Protein 3VRK (pdb70)

Organism: Thiobacillus thioparus (NCBI:txid931)

InterPro domains:
  IPR001765 Carbonic anhydrase [PF00484] (40-206)
  IPR001765 Carbonic anhydrase [PTHR43175] (7-210)
  IPR001765 Carbonic anhydrase [SM00947] (32-210)
  IPR036874 Carbonic anhydrase superfamily [G3DSA:3.40.1050.10] (1-219)
  IPR036874 Carbonic anhydrase superfamily [SSF53056] (6-211)

Sequence (212 aa):
NTDALLENNRLYAGGQATHRPGHPGMQPIQPSRRVAVVACMDARLDVEDLLGLQTGEAHIIRNAGGVINEDAIRCLIISHHLLNTHEIILVHHTRCGMLAFTDDDLLRRAGLEGDAAAEKLIGQATGRAFVSAGKASASSPAAFQAFRGPPEPLDAPRSDASTERIAADVRRGLSIILNHPWLPTAGPDAITVRGFIYDVDTGRLEEVSYPGPMG

Structure (mmCIF, N/CA/C/O backbone):
data_3VRK
#
_entry.id   3VRK
#
_cell.length_a   90.307
_cell.length_b   90.307
_cell.length_c   105.133
_cell.angle_alpha   90.00
_cell.angle_beta   90.00
_cell.angle_gamma   90.00
#
_symmetry.space_group_name_H-M   'I 4 2 2'
#
loop_
_entity.id
_entity.type
_entity.pdbx_description
1 polymer 'Carbonyl sulfide hydrolase'
2 non-polymer 'ZINC ION'
3 non-polymer 'SODIUM ION'
4 non-polymer 'THIOCYANATE ION'
5 water water
#
loop_
_atom_site.group_PDB
_atom_site.id
_atom_site.type_symbol
_atom_site.label_atom_id
_atom_site.label_alt_id
_atom_site.label_comp_id
_atom_site.label_asym_id
_atom_site.label_entity_id
_atom_site.label_seq_id
_atom_site.pdbx_PDB_ins_code
_atom_site.Cartn_x
_atom_site.Cartn_y
_atom_site.Cartn_z
_atom_site.occupancy
_atom_site.B_iso_or_equiv
_atom_site.auth_seq_id
_atom_site.auth_comp_id
_atom_site.auth_asym_id
_atom_site.auth_atom_id
_atom_site.pdbx_PDB_model_num
ATOM 1 N N . ASN A 1 5 ? -5.482 -12.231 -27.480 1.00 33.02 5 ASN A N 1
ATOM 2 C CA . ASN A 1 5 ? -6.848 -12.740 -27.578 1.00 27.15 5 ASN A CA 1
ATOM 3 C C . ASN A 1 5 ? -7.304 -13.038 -26.152 1.00 26.42 5 ASN A C 1
ATOM 4 O O . ASN A 1 5 ? -8.440 -12.954 -25.731 1.00 27.23 5 ASN A O 1
ATOM 9 N N . THR A 1 6 ? -6.304 -13.462 -25.380 1.00 24.49 6 THR A N 1
ATOM 10 C CA . THR A 1 6 ? -6.733 -14.203 -24.175 1.00 23.13 6 THR A CA 1
ATOM 11 C C . THR A 1 6 ? -7.165 -13.302 -23.068 1.00 17.58 6 THR A C 1
ATOM 12 O O . THR A 1 6 ? -8.070 -13.592 -22.306 1.00 14.80 6 THR A O 1
ATOM 16 N N . ASP A 1 7 ? -6.563 -12.126 -22.919 1.00 15.96 7 ASP A N 1
ATOM 17 C CA . ASP A 1 7 ? -7.110 -11.241 -21.900 1.00 18.10 7 ASP A CA 1
ATOM 18 C C . ASP A 1 7 ? -8.545 -10.816 -22.244 1.00 15.83 7 ASP A C 1
ATOM 19 O O . ASP A 1 7 ? -9.397 -10.583 -21.353 1.00 13.85 7 ASP A O 1
ATOM 24 N N . ALA A 1 8 ? -8.841 -10.737 -23.544 1.00 14.51 8 ALA A N 1
ATOM 25 C CA . ALA A 1 8 ? -10.233 -10.420 -23.893 1.00 14.30 8 ALA A CA 1
ATOM 26 C C . ALA A 1 8 ? -11.145 -11.562 -23.488 1.00 11.85 8 ALA A C 1
ATOM 27 O O . ALA A 1 8 ? -12.291 -11.328 -23.059 1.00 11.76 8 ALA A O 1
ATOM 29 N N . LEU A 1 9 ? -10.655 -12.806 -23.647 1.00 10.11 9 LEU A N 1
ATOM 30 C CA . LEU A 1 9 ? -11.468 -13.935 -23.206 1.00 8.87 9 LEU A CA 1
ATOM 31 C C . LEU A 1 9 ? -11.609 -13.934 -21.694 1.00 9.29 9 LEU A C 1
ATOM 32 O O . LEU A 1 9 ? -12.669 -14.335 -21.210 1.00 9.59 9 LEU A O 1
ATOM 37 N N . LEU A 1 10 ? -10.584 -13.490 -20.975 1.00 10.20 10 LEU A N 1
ATOM 38 C CA . LEU A 1 10 ? -10.739 -13.425 -19.506 1.00 9.65 10 LEU A CA 1
ATOM 39 C C . LEU A 1 10 ? -11.786 -12.394 -19.108 1.00 9.52 10 LEU A C 1
ATOM 40 O O . LEU A 1 10 ? -12.510 -12.589 -18.111 1.00 9.52 10 LEU A O 1
ATOM 45 N N . GLU A 1 11 ? -11.864 -11.286 -19.866 1.00 9.22 11 GLU A N 1
ATOM 46 C CA . GLU A 1 11 ? -12.936 -10.325 -19.575 1.00 9.52 11 GLU A CA 1
ATOM 47 C C . GLU A 1 11 ? -14.291 -10.922 -19.886 1.00 9.30 11 GLU A C 1
ATOM 48 O O . GLU A 1 11 ? -15.262 -10.738 -19.148 1.00 9.98 11 GLU A O 1
ATOM 54 N N . ASN A 1 12 ? -14.387 -11.665 -21.002 1.00 8.86 12 ASN A N 1
ATOM 55 C CA . ASN A 1 12 ? -15.670 -12.366 -21.258 1.00 8.13 12 ASN A CA 1
ATOM 56 C C . ASN A 1 12 ? -15.996 -13.321 -20.107 1.00 7.57 12 ASN A C 1
ATOM 57 O O . ASN A 1 12 ? -17.148 -13.431 -19.665 1.00 8.77 12 ASN A O 1
ATOM 62 N N . ASN A 1 13 ? -14.967 -14.012 -19.614 1.00 7.80 13 ASN A N 1
ATOM 63 C CA . ASN A 1 13 ? -15.214 -14.899 -18.475 1.00 7.68 13 ASN A CA 1
ATOM 64 C C . ASN A 1 13 ? -15.641 -14.139 -17.227 1.00 7.83 13 ASN A C 1
ATOM 65 O O . ASN A 1 13 ? -16.473 -14.632 -16.432 1.00 7.77 13 ASN A O 1
ATOM 70 N N . ARG A 1 14 ? -15.132 -12.944 -16.977 1.00 8.20 14 ARG A N 1
ATOM 71 C CA . ARG A 1 14 ? -15.564 -12.132 -15.822 1.00 8.45 14 ARG A CA 1
ATOM 72 C C . ARG A 1 14 ? -17.047 -11.828 -15.945 1.00 8.38 14 ARG A C 1
ATOM 73 O O . ARG A 1 14 ? -17.803 -11.954 -14.972 1.00 9.54 14 ARG A O 1
ATOM 81 N N . LEU A 1 15 ? -17.506 -11.466 -17.139 1.00 7.56 15 LEU A N 1
ATOM 82 C CA . LEU A 1 15 ? -18.932 -11.265 -17.398 1.00 7.75 15 LEU A CA 1
ATOM 83 C C . LEU A 1 15 ? -19.725 -12.527 -17.134 1.00 7.62 15 LEU A C 1
ATOM 84 O O . LEU A 1 15 ? -20.771 -12.485 -16.468 1.00 8.29 15 LEU A O 1
ATOM 89 N N . TYR A 1 16 ? -19.214 -13.651 -17.621 1.00 7.78 16 TYR A N 1
ATOM 90 C CA . TYR A 1 16 ? -19.905 -14.942 -17.492 1.00 7.11 16 TYR A CA 1
ATOM 91 C C . TYR A 1 16 ? -20.111 -15.269 -16.028 1.00 7.59 16 TYR A C 1
ATOM 92 O O . TYR A 1 16 ? -21.211 -15.644 -15.584 1.00 8.41 16 TYR A O 1
ATOM 101 N N . ALA A 1 17 ? -19.033 -15.122 -15.246 1.00 8.16 17 ALA A N 1
ATOM 102 C CA . ALA A 1 17 ? -19.105 -15.383 -13.813 1.00 9.11 17 ALA A CA 1
ATOM 103 C C . ALA A 1 17 ? -20.127 -14.511 -13.119 1.00 9.03 17 ALA A C 1
ATOM 104 O O . ALA A 1 17 ? -20.777 -14.935 -12.158 1.00 10.83 17 ALA A O 1
ATOM 106 N N . GLY A 1 18 ? -20.244 -13.264 -13.587 1.00 9.47 18 GLY A N 1
ATOM 107 C CA . GLY A 1 18 ? -21.183 -12.301 -13.044 1.00 9.99 18 GLY A CA 1
ATOM 108 C C . GLY A 1 18 ? -22.605 -12.451 -13.563 1.00 10.32 18 GLY A C 1
ATOM 109 O O . GLY A 1 18 ? -23.452 -11.664 -13.123 1.00 12.64 18 GLY A O 1
ATOM 110 N N . GLY A 1 19 ? -22.887 -13.383 -14.467 1.00 9.44 19 GLY A N 1
ATOM 111 C CA . GLY A 1 19 ? -24.243 -13.644 -14.931 1.00 8.93 19 GLY A CA 1
ATOM 112 C C . GLY A 1 19 ? -24.547 -13.104 -16.306 1.00 9.39 19 GLY A C 1
ATOM 113 O O . GLY A 1 19 ? -25.713 -13.147 -16.705 1.00 13.84 19 GLY A O 1
ATOM 114 N N . GLN A 1 20 ? -23.541 -12.617 -17.058 1.00 8.17 20 GLN A N 1
ATOM 115 C CA . GLN A 1 20 ? -23.761 -12.101 -18.405 1.00 8.17 20 GLN A CA 1
ATOM 116 C C . GLN A 1 20 ? -23.067 -12.993 -19.415 1.00 7.89 20 GLN A C 1
ATOM 117 O O . GLN A 1 20 ? -21.826 -13.083 -19.393 1.00 9.62 20 GLN A O 1
ATOM 123 N N . ALA A 1 21 ? -23.824 -13.632 -20.301 1.00 8.45 21 ALA A N 1
ATOM 124 C CA . ALA A 1 21 ? -23.273 -14.484 -21.362 1.00 8.84 21 ALA A CA 1
ATOM 125 C C . ALA A 1 21 ? -22.698 -13.697 -22.539 1.00 7.87 21 ALA A C 1
ATOM 126 O O . ALA A 1 21 ? -23.101 -12.549 -22.780 1.00 9.89 21 ALA A O 1
ATOM 128 N N . THR A 1 22 ? -21.746 -14.305 -23.248 1.00 8.36 22 THR A N 1
ATOM 129 C CA . THR A 1 22 ? -21.141 -13.707 -24.433 1.00 9.12 22 THR A CA 1
ATOM 130 C C . THR A 1 22 ? -21.201 -14.631 -25.634 1.00 8.57 22 THR A C 1
ATOM 131 O O . THR A 1 22 ? -21.304 -14.136 -26.771 1.00 9.72 22 THR A O 1
ATOM 135 N N . HIS A 1 23 ? -21.113 -15.952 -25.477 1.00 8.29 23 HIS A N 1
ATOM 136 C CA . HIS A 1 23 ? -21.226 -16.845 -26.648 1.00 8.05 23 HIS A CA 1
ATOM 137 C C . HIS A 1 23 ? -22.585 -16.804 -27.298 1.00 7.41 23 HIS A C 1
ATOM 138 O O . HIS A 1 23 ? -23.624 -16.893 -26.610 1.00 9.21 23 HIS A O 1
ATOM 145 N N . ARG A 1 24 ? -22.623 -16.721 -28.635 1.00 8.73 24 ARG A N 1
ATOM 146 C CA . ARG A 1 24 ? -23.852 -16.752 -29.435 1.00 8.67 24 ARG A CA 1
ATOM 147 C C . ARG A 1 24 ? -24.141 -18.211 -29.825 1.00 7.55 24 ARG A C 1
ATOM 148 O O . ARG A 1 24 ? -23.341 -18.851 -30.519 1.00 8.53 24 ARG A O 1
ATOM 153 N N . PRO A 1 25 ? -25.268 -18.776 -29.367 1.00 7.83 25 PRO A N 1
ATOM 154 C CA . PRO A 1 25 ? -25.518 -20.220 -29.543 1.00 7.47 25 PRO A CA 1
ATOM 155 C C . PRO A 1 25 ? -26.119 -20.696 -30.844 1.00 7.27 25 PRO A C 1
ATOM 156 O O . PRO A 1 25 ? -26.350 -21.910 -30.985 1.00 7.73 25 PRO A O 1
ATOM 160 N N . GLY A 1 26 ? -26.373 -19.826 -31.789 1.00 7.88 26 GLY A N 1
ATOM 161 C CA . GLY A 1 26 ? -26.875 -20.232 -33.097 1.00 8.05 26 GLY A CA 1
ATOM 162 C C . GLY A 1 26 ? -25.783 -20.655 -34.071 1.00 7.43 26 GLY A C 1
ATOM 163 O O . GLY A 1 26 ? -24.585 -20.414 -33.894 1.00 8.19 26 GLY A O 1
ATOM 164 N N . HIS A 1 27 ? -26.181 -21.284 -35.165 1.00 8.68 27 HIS A N 1
ATOM 165 C CA . HIS A 1 27 ? -25.251 -21.707 -36.221 1.00 8.27 27 HIS A CA 1
ATOM 166 C C . HIS A 1 27 ? -24.685 -20.489 -36.926 1.00 8.90 27 HIS A C 1
ATOM 167 O O . HIS A 1 27 ? -25.493 -19.609 -37.313 1.00 11.14 27 HIS A O 1
ATOM 174 N N . PRO A 1 28 ? -23.374 -20.361 -37.080 1.00 8.84 28 PRO A N 1
ATOM 175 C CA . PRO A 1 28 ? -22.783 -19.172 -37.703 1.00 10.30 28 PRO A CA 1
ATOM 176 C C . PRO A 1 28 ? -22.771 -19.183 -39.224 1.00 12.40 28 PRO A C 1
ATOM 177 O O . PRO A 1 28 ? -22.253 -18.233 -39.829 1.00 16.78 28 PRO A O 1
ATOM 181 N N . GLY A 1 29 ? -23.330 -20.207 -39.880 1.00 11.96 29 GLY A N 1
ATOM 182 C CA . GLY A 1 29 ? -23.205 -20.248 -41.330 1.00 12.44 29 GLY A CA 1
ATOM 183 C C . GLY A 1 29 ? -21.871 -20.858 -41.743 1.00 10.81 29 GLY A C 1
ATOM 184 O O . GLY A 1 29 ? -21.128 -21.407 -40.934 1.00 11.39 29 GLY A O 1
ATOM 185 N N . MET A 1 30 ? -21.533 -20.746 -43.032 1.00 9.79 30 MET A N 1
ATOM 186 C CA . MET A 1 30 ? -20.317 -21.353 -43.561 1.00 9.58 30 MET A CA 1
ATOM 187 C C . MET A 1 30 ? -19.061 -20.642 -43.065 1.00 9.13 30 MET A C 1
ATOM 188 O O . MET A 1 30 ? -18.998 -19.417 -43.028 1.00 10.61 30 MET A O 1
ATOM 193 N N . GLN A 1 31 ? -18.057 -21.435 -42.705 1.00 8.09 31 GLN A N 1
ATOM 194 C CA . GLN A 1 31 ? -16.816 -20.928 -42.162 1.00 7.38 31 GLN A CA 1
ATOM 195 C C . GLN A 1 31 ? -15.633 -21.782 -42.648 1.00 6.55 31 GLN A C 1
ATOM 196 O O . GLN A 1 31 ? -15.778 -22.965 -42.963 1.00 8.57 31 GLN A O 1
ATOM 202 N N . PRO A 1 32 ? -14.462 -21.172 -42.638 1.00 7.74 32 PRO A N 1
ATOM 203 C CA . PRO A 1 32 ? -13.239 -21.931 -42.947 1.00 8.50 32 PRO A CA 1
ATOM 204 C C . PRO A 1 32 ? -12.735 -22.745 -41.766 1.00 8.23 32 PRO A C 1
ATOM 205 O O . PRO A 1 32 ? -13.050 -22.498 -40.594 1.00 8.96 32 PRO A O 1
ATOM 209 N N . ILE A 1 33 ? -11.941 -23.785 -42.079 1.00 7.99 33 ILE A N 1
ATOM 210 C CA . ILE A 1 33 ? -11.486 -24.704 -41.042 1.00 7.62 33 ILE A CA 1
ATOM 211 C C . ILE A 1 33 ? -10.530 -24.049 -40.065 1.00 7.55 33 ILE A C 1
ATOM 212 O O . ILE A 1 33 ? -10.499 -24.395 -38.871 1.00 8.37 33 ILE A O 1
ATOM 217 N N . GLN A 1 34 ? -9.703 -23.103 -40.507 1.00 7.62 34 GLN A N 1
ATOM 218 C CA . GLN A 1 34 ? -8.700 -22.524 -39.604 1.00 7.54 34 GLN A CA 1
ATOM 219 C C . GLN A 1 34 ? -9.391 -21.744 -38.491 1.00 7.35 34 GLN A C 1
ATOM 220 O O . GLN A 1 34 ? -10.211 -20.851 -38.792 1.00 8.61 34 GLN A O 1
ATOM 226 N N . PRO A 1 35 ? -9.129 -22.033 -37.227 1.00 6.37 35 PRO A N 1
ATOM 227 C CA . PRO A 1 35 ? -9.741 -21.266 -36.137 1.00 7.02 35 PRO A CA 1
ATOM 228 C C . PRO A 1 35 ? -9.412 -19.770 -36.267 1.00 6.89 35 PRO A C 1
ATOM 229 O O . PRO A 1 35 ? -8.220 -19.446 -36.386 1.00 7.46 35 PRO A O 1
ATOM 233 N N . SER A 1 36 ? -10.454 -18.915 -36.261 1.00 7.47 36 SER A N 1
ATOM 234 C CA . SER A 1 36 ? -10.190 -17.507 -36.646 1.00 7.59 36 SER A CA 1
ATOM 235 C C . SER A 1 36 ? -9.386 -16.760 -35.576 1.00 8.48 36 SER A C 1
ATOM 236 O O . SER A 1 36 ? -8.715 -15.749 -35.852 1.00 11.62 36 SER A O 1
ATOM 239 N N . ARG A 1 37 ? -9.429 -17.216 -34.312 1.00 8.41 37 ARG A N 1
ATOM 240 C CA . ARG A 1 37 ? -8.639 -16.586 -33.243 1.00 8.43 37 ARG A CA 1
ATOM 241 C C . ARG A 1 37 ? -7.265 -17.233 -33.091 1.00 7.88 37 ARG A C 1
ATOM 242 O O . ARG A 1 37 ? -6.462 -16.838 -32.264 1.00 9.63 37 ARG A O 1
ATOM 250 N N . ARG A 1 38 ? -6.961 -18.271 -33.871 1.00 7.86 38 ARG A N 1
ATOM 251 C CA . ARG A 1 38 ? -5.661 -18.922 -33.869 1.00 6.65 38 ARG A CA 1
ATOM 252 C C . ARG A 1 38 ? -5.360 -19.455 -32.479 1.00 6.48 38 ARG A C 1
ATOM 253 O O . ARG A 1 38 ? -4.193 -19.451 -32.040 1.00 7.91 38 ARG A O 1
ATOM 261 N N . VAL A 1 39 ? -6.394 -19.980 -31.807 1.00 6.88 39 VAL A N 1
ATOM 262 C CA . VAL A 1 39 ? -6.259 -20.444 -30.431 1.00 9.32 39 VAL A CA 1
ATOM 263 C C . VAL A 1 39 ? -6.710 -21.910 -30.365 1.00 6.91 39 VAL A C 1
ATOM 264 O O . VAL A 1 39 ? -7.672 -22.251 -31.069 1.00 8.14 39 VAL A O 1
ATOM 268 N N . ALA A 1 40 ? -6.071 -22.711 -29.532 1.00 6.88 40 ALA A N 1
ATOM 269 C CA . ALA A 1 40 ? -6.539 -24.016 -29.138 1.00 6.20 40 ALA A CA 1
ATOM 270 C C . ALA A 1 40 ? -6.750 -24.039 -27.617 1.00 6.86 40 ALA A C 1
ATOM 271 O O . ALA A 1 40 ? -5.868 -23.566 -26.872 1.00 8.26 40 ALA A O 1
ATOM 273 N N . VAL A 1 41 ? -7.893 -24.598 -27.191 1.00 6.10 41 VAL A N 1
ATOM 274 C CA . VAL A 1 41 ? -8.148 -24.701 -25.762 1.00 5.84 41 VAL A CA 1
ATOM 275 C C . VAL A 1 41 ? -8.166 -26.184 -25.408 1.00 6.52 41 VAL A C 1
ATOM 276 O O . VAL A 1 41 ? -8.789 -26.973 -26.124 1.00 8.19 41 VAL A O 1
ATOM 280 N N . VAL A 1 42 ? -7.503 -26.577 -24.324 1.00 6.99 42 VAL A N 1
ATOM 281 C CA . VAL A 1 42 ? -7.575 -27.962 -23.832 1.00 6.03 42 VAL A CA 1
ATOM 282 C C . VAL A 1 42 ? -8.277 -27.899 -22.481 1.00 5.60 42 VAL A C 1
ATOM 283 O O . VAL A 1 42 ? -7.773 -27.217 -21.567 1.00 6.90 42 VAL A O 1
ATOM 287 N N . ALA A 1 43 ? -9.419 -28.587 -22.360 1.00 6.10 43 ALA A N 1
ATOM 288 C CA . ALA A 1 43 ? -10.225 -28.483 -21.129 1.00 5.67 43 ALA A CA 1
ATOM 289 C C . ALA A 1 43 ? -10.703 -29.851 -20.706 1.00 5.88 43 ALA A C 1
ATOM 290 O O . ALA A 1 43 ? -10.645 -30.833 -21.469 1.00 6.72 43 ALA A O 1
ATOM 292 N N . CYS A 1 44 ? -11.230 -29.964 -19.483 1.00 6.18 44 CYS A N 1
ATOM 293 C CA . CYS A 1 44 ? -11.862 -31.202 -19.036 1.00 6.14 44 CYS A CA 1
ATOM 294 C C . CYS A 1 44 ? -13.178 -31.438 -19.773 1.00 5.96 44 CYS A C 1
ATOM 295 O O . CYS A 1 44 ? -13.855 -30.481 -20.166 1.00 7.03 44 CYS A O 1
ATOM 298 N N . MET A 1 45 ? -13.545 -32.702 -19.967 1.00 6.38 45 MET A N 1
ATOM 299 C CA . MET A 1 45 ? -14.838 -33.126 -20.528 1.00 6.26 45 MET A CA 1
ATOM 300 C C . MET A 1 45 ? -16.004 -32.883 -19.583 1.00 5.75 45 MET A C 1
ATOM 301 O O . MET A 1 45 ? -17.155 -33.078 -20.030 1.00 6.72 45 MET A O 1
ATOM 306 N N . ASP A 1 46 ? -15.754 -32.482 -18.351 1.00 5.42 46 ASP A N 1
ATOM 307 C CA . ASP A 1 46 ? -16.774 -32.300 -17.350 1.00 6.51 46 ASP A CA 1
ATOM 308 C C . ASP A 1 46 ? -17.975 -31.524 -17.893 1.00 6.49 46 ASP A C 1
ATOM 309 O O . ASP A 1 46 ? -17.815 -30.477 -18.539 1.00 6.51 46 ASP A O 1
ATOM 314 N N . ALA A 1 47 ? -19.163 -32.066 -17.657 1.00 6.57 47 ALA A N 1
ATOM 315 C CA . ALA A 1 47 ? -20.381 -31.501 -18.265 1.00 6.59 47 ALA A CA 1
ATOM 316 C C . ALA A 1 47 ? -20.623 -30.063 -17.872 1.00 6.51 47 ALA A C 1
ATOM 317 O O . ALA A 1 47 ? -21.296 -29.320 -18.590 1.00 8.09 47 ALA A O 1
ATOM 319 N N . ARG A 1 48 ? -20.092 -29.647 -16.731 1.00 6.86 48 ARG A N 1
ATOM 320 C CA . ARG A 1 48 ? -20.346 -28.289 -16.224 1.00 6.93 48 ARG A CA 1
ATOM 321 C C . ARG A 1 48 ? -19.523 -27.249 -16.956 1.00 6.59 48 ARG A C 1
ATOM 322 O O . ARG A 1 48 ? -19.720 -26.043 -16.731 1.00 7.61 48 ARG A O 1
ATOM 330 N N . LEU A 1 49 ? -18.594 -27.681 -17.814 1.00 6.87 49 LEU A N 1
ATOM 331 C CA . LEU A 1 49 ? -17.823 -26.737 -18.615 1.00 6.40 49 LEU A CA 1
ATOM 332 C C . LEU A 1 49 ? -18.449 -26.692 -20.010 1.00 6.63 49 LEU A C 1
ATOM 333 O O . LEU A 1 49 ? -18.538 -27.721 -20.695 1.00 6.80 49 LEU A O 1
ATOM 338 N N . ASP A 1 50 ? -18.873 -25.496 -20.419 1.00 7.06 50 ASP A N 1
ATOM 339 C CA . ASP A 1 50 ? -19.099 -25.205 -21.845 1.00 6.66 50 ASP A CA 1
ATOM 340 C C . ASP A 1 50 ? -17.981 -24.219 -22.160 1.00 6.42 50 ASP A C 1
ATOM 341 O O . ASP A 1 50 ? -18.001 -23.073 -21.699 1.00 7.20 50 ASP A O 1
ATOM 346 N N . VAL A 1 51 ? -16.982 -24.708 -22.879 1.00 6.49 51 VAL A N 1
ATOM 347 C CA . VAL A 1 51 ? -15.728 -23.968 -23.039 1.00 6.29 51 VAL A CA 1
ATOM 348 C C . VAL A 1 51 ? -15.956 -22.669 -23.808 1.00 5.84 51 VAL A C 1
ATOM 349 O O . VAL A 1 51 ? -15.473 -21.580 -23.434 1.00 6.94 51 VAL A O 1
ATOM 353 N N . GLU A 1 52 ? -16.738 -22.761 -24.894 1.00 7.01 52 GLU A N 1
ATOM 354 C CA . GLU A 1 52 ? -17.038 -21.584 -25.704 1.00 6.46 52 GLU A CA 1
ATOM 355 C C . GLU A 1 52 ? -17.767 -20.581 -24.815 1.00 6.45 52 GLU A C 1
ATOM 356 O O . GLU A 1 52 ? -17.457 -19.378 -24.843 1.00 7.84 52 GLU A O 1
ATOM 362 N N . ASP A 1 53 ? -18.710 -21.069 -24.003 1.00 6.42 53 ASP A N 1
ATOM 363 C CA . ASP A 1 53 ? -19.480 -20.137 -23.178 1.00 6.67 53 ASP A CA 1
ATOM 364 C C . ASP A 1 53 ? -18.592 -19.429 -22.133 1.00 7.09 53 ASP A C 1
ATOM 365 O O . ASP A 1 53 ? -18.686 -18.216 -21.909 1.00 7.70 53 ASP A O 1
ATOM 370 N N . LEU A 1 54 ? -17.761 -20.191 -21.427 1.00 6.69 54 LEU A N 1
ATOM 371 C CA . LEU A 1 54 ? -17.073 -19.643 -20.249 1.00 6.64 54 LEU A CA 1
ATOM 372 C C . LEU A 1 54 ? -15.937 -18.701 -20.680 1.00 6.90 54 LEU A C 1
ATOM 373 O O . LEU A 1 54 ? -15.557 -17.853 -19.849 1.00 8.23 54 LEU A O 1
ATOM 378 N N . LEU A 1 55 ? -15.437 -18.868 -21.907 1.00 6.79 55 LEU A N 1
ATOM 379 C CA . LEU A 1 55 ? -14.449 -17.937 -22.450 1.00 6.87 55 LEU A CA 1
ATOM 380 C C . LEU A 1 55 ? -15.069 -16.863 -23.347 1.00 6.60 55 LEU A C 1
ATOM 381 O O . LEU A 1 55 ? -14.359 -15.968 -23.806 1.00 7.86 55 LEU A O 1
ATOM 386 N N . GLY A 1 56 ? -16.367 -16.937 -23.634 1.00 7.58 56 GLY A N 1
ATOM 387 C CA . GLY A 1 56 ? -16.958 -16.069 -24.645 1.00 7.88 56 GLY A CA 1
ATOM 388 C C . GLY A 1 56 ? -16.358 -16.264 -26.012 1.00 7.69 56 GLY A C 1
ATOM 389 O O . GLY A 1 56 ? -16.320 -15.275 -26.766 1.00 9.20 56 GLY A O 1
ATOM 390 N N . LEU A 1 57 ? -15.912 -17.464 -26.344 1.00 7.32 57 LEU A N 1
ATOM 391 C CA . LEU A 1 57 ? -15.513 -17.706 -27.726 1.00 7.49 57 LEU A CA 1
ATOM 392 C C . LEU A 1 57 ? -16.750 -17.774 -28.622 1.00 7.20 57 LEU A C 1
ATOM 393 O O . LEU A 1 57 ? -17.755 -18.305 -28.152 1.00 1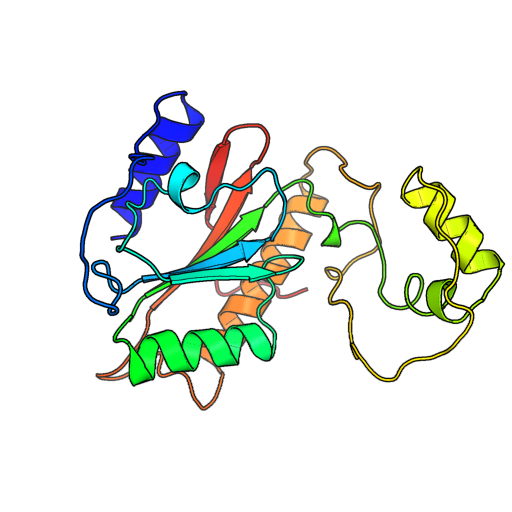0.51 57 LEU A O 1
ATOM 398 N N . GLN A 1 58 ? -16.673 -17.358 -29.878 1.00 7.92 58 GLN A N 1
ATOM 399 C CA . GLN A 1 58 ? -17.743 -17.654 -30.835 1.00 7.10 58 GLN A CA 1
ATOM 400 C C . GLN A 1 58 ? -17.419 -18.925 -31.614 1.00 7.01 58 GLN A C 1
ATOM 401 O O . GLN A 1 58 ? -16.242 -19.299 -31.820 1.00 8.07 58 GLN A O 1
ATOM 407 N N . THR A 1 59 ? -18.438 -19.636 -32.110 1.00 7.31 59 THR A N 1
ATOM 408 C CA . THR A 1 59 ? -18.201 -20.803 -32.981 1.00 6.87 59 THR A CA 1
ATOM 409 C C . THR A 1 59 ? -17.329 -20.395 -34.156 1.00 6.39 59 THR A C 1
ATOM 410 O O . THR A 1 59 ? -17.614 -19.380 -34.796 1.00 7.66 59 THR A O 1
ATOM 414 N N . GLY A 1 60 ? -16.275 -21.156 -34.442 1.00 6.97 60 GLY A N 1
ATOM 415 C CA . GLY A 1 60 ? -15.360 -20.884 -35.528 1.00 6.64 60 GLY A CA 1
ATOM 416 C C . GLY A 1 60 ? -14.039 -20.272 -35.100 1.00 6.32 60 GLY A C 1
ATOM 417 O O . GLY A 1 60 ? -13.098 -20.219 -35.929 1.00 7.10 60 GLY A O 1
ATOM 418 N N . GLU A 1 61 ? -13.941 -19.828 -33.830 1.00 6.67 61 GLU A N 1
ATOM 419 C CA . GLU A 1 61 ? -12.781 -19.106 -33.347 1.00 7.18 61 GLU A CA 1
ATOM 420 C C . GLU A 1 61 ? -11.663 -19.990 -32.793 1.00 7.26 61 GLU A C 1
ATOM 421 O O . GLU A 1 61 ? -10.491 -19.569 -32.945 1.00 7.45 61 GLU A O 1
ATOM 427 N N . ALA A 1 62 ? -11.948 -21.108 -32.160 1.00 6.83 62 ALA A N 1
ATOM 428 C CA . ALA A 1 62 ? -10.890 -21.843 -31.474 1.00 6.74 62 ALA A CA 1
ATOM 429 C C . ALA A 1 62 ? -11.062 -23.331 -31.627 1.00 6.34 62 ALA A C 1
ATOM 430 O O . ALA A 1 62 ? -12.198 -23.823 -31.631 1.00 7.53 62 ALA A O 1
ATOM 432 N N . HIS A 1 63 ? -9.929 -24.061 -31.717 1.00 5.85 63 HIS A N 1
ATOM 433 C CA . HIS A 1 63 ? -10.030 -25.511 -31.469 1.00 5.50 63 HIS A CA 1
ATOM 434 C C . HIS A 1 63 ? -10.400 -25.759 -30.005 1.00 5.54 63 HIS A C 1
ATOM 435 O O . HIS A 1 63 ? -9.899 -25.107 -29.084 1.00 6.36 63 HIS A O 1
ATOM 442 N N . ILE A 1 64 ? -11.278 -26.747 -29.800 1.00 6.36 64 ILE A N 1
ATOM 443 C CA . ILE A 1 64 ? -11.739 -27.141 -28.468 1.00 5.86 64 ILE A CA 1
ATOM 444 C C . ILE A 1 64 ? -11.419 -28.623 -28.257 1.00 5.88 64 ILE A C 1
ATOM 445 O O . ILE A 1 64 ? -12.049 -29.453 -28.909 1.00 6.61 64 ILE A O 1
ATOM 450 N N . ILE A 1 65 ? -10.405 -28.869 -27.438 1.00 6.03 65 ILE A N 1
ATOM 451 C CA . ILE A 1 65 ? -9.896 -30.222 -27.185 1.00 5.31 65 ILE A CA 1
ATOM 452 C C . ILE A 1 65 ? -10.292 -30.558 -25.771 1.00 5.93 65 ILE A C 1
ATOM 453 O O . ILE A 1 65 ? -10.013 -29.781 -24.850 1.00 6.29 65 ILE A O 1
ATOM 458 N N . ARG A 1 66 ? -11.002 -31.674 -25.575 1.00 6.06 66 ARG A N 1
ATOM 459 C CA . ARG A 1 66 ? -11.506 -31.979 -24.213 1.00 6.38 66 ARG A CA 1
ATOM 460 C C . ARG A 1 66 ? -11.355 -33.463 -23.884 1.00 5.79 66 ARG A C 1
ATOM 461 O O . ARG A 1 66 ? -11.707 -34.310 -24.706 1.00 7.04 66 ARG A O 1
ATOM 469 N N . ASN A 1 67 ? -10.870 -33.727 -22.666 1.00 5.36 67 ASN A N 1
ATOM 470 C CA . ASN A 1 67 ? -10.698 -35.130 -22.245 1.00 5.87 67 ASN A CA 1
ATOM 471 C C . ASN A 1 67 ? -10.889 -35.211 -20.738 1.00 6.15 67 ASN A C 1
ATOM 472 O O . ASN A 1 67 ? -11.076 -34.160 -20.080 1.00 7.26 67 ASN A O 1
ATOM 477 N N . ALA A 1 68 ? -10.793 -36.366 -20.113 1.00 6.56 68 ALA A N 1
ATOM 478 C CA . ALA A 1 68 ? -10.991 -36.452 -18.657 1.00 6.26 68 ALA A CA 1
ATOM 479 C C . ALA A 1 68 ? -9.810 -35.808 -17.940 1.00 6.37 68 ALA A C 1
ATOM 480 O O . ALA A 1 68 ? -8.678 -36.332 -18.021 1.00 7.40 68 ALA A O 1
ATOM 482 N N . GLY A 1 69 ? -10.084 -34.673 -17.314 1.00 6.63 69 GLY A N 1
ATOM 483 C CA . GLY A 1 69 ? -9.119 -33.851 -16.638 1.00 7.01 69 GLY A CA 1
ATOM 484 C C . GLY A 1 69 ? -8.586 -32.662 -17.403 1.00 6.61 69 GLY A C 1
ATOM 485 O O . GLY A 1 69 ? -7.990 -31.762 -16.814 1.00 7.77 69 GLY A O 1
ATOM 486 N N . GLY A 1 70 ? -8.757 -32.701 -18.754 1.00 6.48 70 GLY A N 1
ATOM 487 C CA . GLY A 1 70 ? -8.064 -31.691 -19.551 1.00 6.75 70 GLY A CA 1
ATOM 488 C C . GLY A 1 70 ? -6.570 -31.952 -19.523 1.00 5.99 70 GLY A C 1
ATOM 489 O O . GLY A 1 70 ? -5.765 -30.999 -19.597 1.00 7.64 70 GLY A O 1
ATOM 490 N N . VAL A 1 71 ? -6.163 -33.199 -19.391 1.00 6.11 71 VAL A N 1
ATOM 491 C CA . VAL A 1 71 ? -4.720 -33.505 -19.260 1.00 7.48 71 VAL A CA 1
ATOM 492 C C . VAL A 1 71 ? -3.998 -33.396 -20.575 1.00 6.66 71 VAL A C 1
ATOM 493 O O . VAL A 1 71 ? -4.519 -33.666 -21.659 1.00 7.99 71 VAL A O 1
ATOM 497 N N . ILE A 1 72 ? -2.724 -32.981 -20.471 1.00 6.57 72 ILE A N 1
ATOM 498 C CA . ILE A 1 72 ? -1.876 -33.027 -21.655 1.00 7.26 72 ILE A CA 1
ATOM 499 C C . ILE A 1 72 ? -1.210 -34.406 -21.737 1.00 7.19 72 ILE A C 1
ATOM 500 O O . ILE A 1 72 ? -0.184 -34.694 -21.101 1.00 10.63 72 ILE A O 1
ATOM 505 N N . ASN A 1 73 ? -1.852 -35.250 -22.545 1.00 7.32 73 ASN A N 1
ATOM 506 C CA . ASN A 1 73 ? -1.349 -36.586 -22.801 1.00 6.42 73 ASN A CA 1
ATOM 507 C C . ASN A 1 73 ? -1.024 -36.723 -24.284 1.00 6.76 73 ASN A C 1
ATOM 508 O O . ASN A 1 73 ? -1.020 -35.768 -25.039 1.00 7.71 73 ASN A O 1
ATOM 513 N N . GLU A 1 74 ? -0.730 -37.937 -24.722 1.00 7.43 74 GLU A N 1
ATOM 514 C CA . GLU A 1 74 ? -0.348 -38.176 -26.100 1.00 7.31 74 GLU A CA 1
ATOM 515 C C . GLU A 1 74 ? -1.394 -37.685 -27.089 1.00 6.96 74 GLU A C 1
ATOM 516 O O . GLU A 1 74 ? -1.070 -37.052 -28.111 1.00 7.64 74 GLU A O 1
ATOM 522 N N . ASP A 1 75 ? -2.673 -37.974 -26.848 1.00 7.50 75 ASP A N 1
ATOM 523 C CA . ASP A 1 75 ? -3.710 -37.471 -27.746 1.00 6.99 75 ASP A CA 1
ATOM 524 C C . ASP A 1 75 ? -3.765 -35.949 -27.717 1.00 7.16 75 ASP A C 1
ATOM 525 O O . ASP A 1 75 ? -3.955 -35.332 -28.763 1.00 8.07 75 ASP A O 1
ATOM 530 N N . ALA A 1 76 ? -3.655 -35.321 -26.538 1.00 7.03 76 ALA A N 1
ATOM 531 C CA . ALA A 1 76 ? -3.716 -33.845 -26.520 1.00 6.58 76 ALA A CA 1
ATOM 532 C C . ALA A 1 76 ? -2.606 -33.284 -27.399 1.00 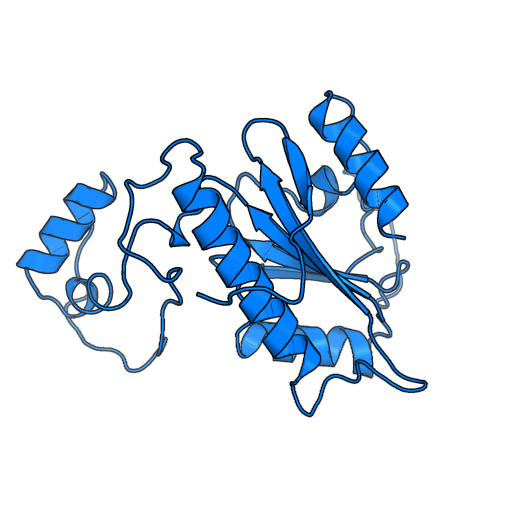7.01 76 ALA A C 1
ATOM 533 O O . ALA A 1 76 ? -2.800 -32.327 -28.152 1.00 7.23 76 ALA A O 1
ATOM 535 N N . ILE A 1 77 ? -1.396 -33.896 -27.294 1.00 6.67 77 ILE A N 1
ATOM 536 C CA . ILE A 1 77 ? -0.283 -33.442 -28.155 1.00 6.71 77 ILE A CA 1
ATOM 537 C C . ILE A 1 77 ? -0.570 -33.691 -29.625 1.00 6.32 77 ILE A C 1
ATOM 538 O O . ILE A 1 77 ? -0.287 -32.838 -30.466 1.00 7.33 77 ILE A O 1
ATOM 543 N N . ARG A 1 78 ? -1.138 -34.841 -29.978 1.00 6.05 78 ARG A N 1
ATOM 544 C CA . ARG A 1 78 ? -1.542 -35.084 -31.356 1.00 6.15 78 ARG A CA 1
ATOM 545 C C . ARG A 1 78 ? -2.433 -33.956 -31.846 1.00 6.52 78 ARG A C 1
ATOM 546 O O . ARG A 1 78 ? -2.267 -33.424 -32.943 1.00 6.44 78 ARG A O 1
ATOM 554 N N . CYS A 1 79 ? -3.444 -33.625 -31.024 1.00 6.28 79 CYS A N 1
ATOM 555 C CA . CYS A 1 79 ? -4.361 -32.543 -31.395 1.00 6.38 79 CYS A CA 1
ATOM 556 C C . CYS A 1 79 ? -3.672 -31.198 -31.592 1.00 6.13 79 CYS A C 1
ATOM 557 O O . CYS A 1 79 ? -3.961 -30.455 -32.543 1.00 7.05 79 CYS A O 1
ATOM 560 N N . LEU A 1 80 ? -2.769 -30.853 -30.664 1.00 6.97 80 LEU A N 1
ATOM 561 C CA . LEU A 1 80 ? -2.096 -29.544 -30.707 1.00 7.23 80 LEU A CA 1
ATOM 562 C C . LEU A 1 80 ? -1.157 -29.456 -31.897 1.00 6.07 80 LEU A C 1
ATOM 563 O O . LEU A 1 80 ? -1.010 -28.398 -32.484 1.00 6.94 80 LEU A O 1
ATOM 568 N N . ILE A 1 81 ? -0.499 -30.580 -32.221 1.00 6.64 81 ILE A N 1
ATOM 569 C CA . ILE A 1 81 ? 0.366 -30.598 -33.394 1.00 6.57 81 ILE A CA 1
ATOM 570 C C . ILE A 1 81 ? -0.431 -30.312 -34.627 1.00 6.81 81 ILE A C 1
ATOM 571 O O . ILE A 1 81 ? -0.054 -29.491 -35.467 1.00 6.89 81 ILE A O 1
ATOM 576 N N . ILE A 1 82 ? -1.574 -30.974 -34.831 1.00 7.04 82 ILE A N 1
ATOM 577 C CA . ILE A 1 82 ? -2.426 -30.720 -35.993 1.00 6.55 82 ILE A CA 1
ATOM 578 C C . ILE A 1 82 ? -2.908 -29.276 -35.980 1.00 6.51 82 ILE A C 1
ATOM 579 O O . ILE A 1 82 ? -2.874 -28.554 -36.972 1.00 7.66 82 ILE A O 1
ATOM 584 N N . SER A 1 83 ? -3.369 -28.839 -34.796 1.00 7.30 83 SER A N 1
ATOM 585 C CA . SER A 1 83 ? -3.923 -27.499 -34.653 1.00 5.80 83 SER A CA 1
ATOM 586 C C . SER A 1 83 ? -2.975 -26.420 -35.141 1.00 6.10 83 SER A C 1
ATOM 587 O O . SER A 1 83 ? -3.357 -25.494 -35.860 1.00 7.63 83 SER A O 1
ATOM 590 N N . HIS A 1 84 ? -1.708 -26.520 -34.677 1.00 7.43 84 HIS A N 1
ATOM 591 C CA . HIS A 1 84 ? -0.715 -25.507 -35.053 1.00 7.46 84 HIS A CA 1
ATOM 592 C C . HIS A 1 84 ? -0.129 -25.765 -36.427 1.00 8.06 84 HIS A C 1
ATOM 593 O O . HIS A 1 84 ? -0.157 -24.866 -37.298 1.00 8.13 84 HIS A O 1
ATOM 600 N N . HIS A 1 85 ? 0.450 -26.965 -36.631 1.00 7.72 85 HIS A N 1
ATOM 601 C CA . HIS A 1 85 ? 1.242 -27.178 -37.8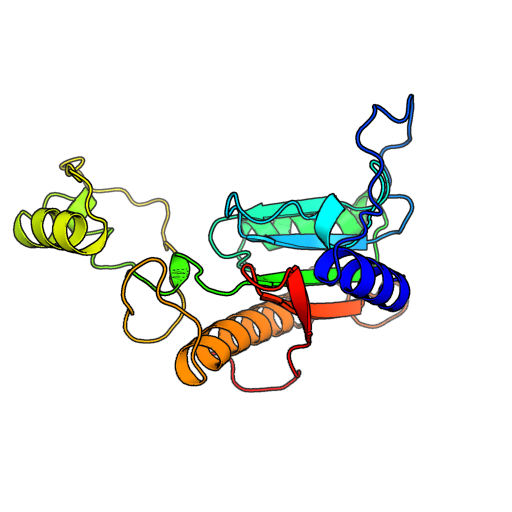60 1.00 7.82 85 HIS A CA 1
ATOM 602 C C . HIS A 1 85 ? 0.381 -27.235 -39.109 1.00 7.20 85 HIS A C 1
ATOM 603 O O . HIS A 1 85 ? 0.888 -26.849 -40.176 1.00 8.24 85 HIS A O 1
ATOM 610 N N . LEU A 1 86 ? -0.873 -27.751 -38.989 1.00 7.59 86 LEU A N 1
ATOM 611 C CA . LEU A 1 86 ? -1.702 -27.801 -40.172 1.00 7.64 86 LEU A CA 1
ATOM 612 C C . LEU A 1 86 ? -2.711 -26.652 -40.222 1.00 7.47 86 LEU A C 1
ATOM 613 O O . LEU A 1 86 ? -3.040 -26.208 -41.320 1.00 8.79 86 LEU A O 1
ATOM 618 N N . LEU A 1 87 ? -3.204 -26.217 -39.055 1.00 7.44 87 LEU A N 1
ATOM 619 C CA . LEU A 1 87 ? -4.374 -25.345 -39.037 1.00 7.24 87 LEU A CA 1
ATOM 620 C C . LEU A 1 87 ? -4.087 -23.967 -38.462 1.00 6.85 87 LEU A C 1
ATOM 621 O O . LEU A 1 87 ? -5.018 -23.183 -38.304 1.00 8.82 87 LEU A O 1
ATOM 626 N N . ASN A 1 88 ? -2.837 -23.628 -38.230 1.00 7.04 88 ASN A N 1
ATOM 627 C CA . ASN A 1 88 ? -2.315 -22.290 -38.064 1.00 7.39 88 ASN A CA 1
ATOM 628 C C . ASN A 1 88 ? -2.586 -21.647 -36.714 1.00 7.06 88 ASN A C 1
ATOM 629 O O . ASN A 1 88 ? -2.394 -20.454 -36.551 1.00 8.79 88 ASN A O 1
ATOM 634 N N . THR A 1 89 ? -3.001 -22.407 -35.705 1.00 7.80 89 THR A N 1
ATOM 635 C CA . THR A 1 89 ? -3.165 -21.767 -34.396 1.00 7.71 89 THR A CA 1
ATOM 636 C C . THR A 1 89 ? -1.777 -21.488 -33.834 1.00 8.04 89 THR A C 1
ATOM 637 O O . THR A 1 89 ? -0.797 -22.113 -34.205 1.00 9.43 89 THR A O 1
ATOM 641 N N . HIS A 1 90 ? -1.722 -20.516 -32.906 1.00 8.68 90 HIS A N 1
ATOM 642 C CA . HIS A 1 90 ? -0.416 -20.229 -32.304 1.00 9.77 90 HIS A CA 1
ATOM 643 C C . HIS A 1 90 ? -0.540 -19.868 -30.818 1.00 8.93 90 HIS A C 1
ATOM 644 O O . HIS A 1 90 ? 0.428 -19.350 -30.231 1.00 10.79 90 HIS A O 1
ATOM 651 N N . GLU A 1 91 ? -1.712 -20.129 -30.256 1.00 9.13 91 GLU A N 1
ATOM 652 C CA . GLU A 1 91 ? -1.860 -19.895 -28.823 1.00 9.77 91 GLU A CA 1
ATOM 653 C C . GLU A 1 91 ? -2.594 -21.051 -28.209 1.00 10.96 91 GLU A C 1
ATOM 654 O O . GLU A 1 91 ? -3.486 -21.617 -28.844 1.00 16.52 91 GLU A O 1
ATOM 660 N N . ILE A 1 92 ? -2.237 -21.381 -26.994 1.00 8.57 92 ILE A N 1
ATOM 661 C CA . ILE A 1 92 ? -2.899 -22.510 -26.312 1.00 8.10 92 ILE A CA 1
ATOM 662 C C . ILE A 1 92 ? -3.365 -22.006 -24.949 1.00 7.03 92 ILE A C 1
ATOM 663 O O . ILE A 1 92 ? -2.628 -21.296 -24.241 1.00 9.10 92 ILE A O 1
ATOM 668 N N . ILE A 1 93 ? -4.576 -22.388 -24.597 1.00 6.79 93 ILE A N 1
ATOM 669 C CA . ILE A 1 93 ? -5.101 -22.143 -23.244 1.00 6.91 93 ILE A CA 1
ATOM 670 C C . ILE A 1 93 ? -5.507 -23.469 -22.609 1.00 6.30 93 ILE A C 1
ATOM 671 O O . ILE A 1 93 ? -6.277 -24.231 -23.193 1.00 8.13 93 ILE A O 1
ATOM 676 N N . LEU A 1 94 ? -4.997 -23.711 -21.411 1.00 6.39 94 LEU A N 1
ATOM 677 C CA . LEU A 1 94 ? -5.401 -24.864 -20.618 1.00 7.20 94 LEU A CA 1
ATOM 678 C C . LEU A 1 94 ? -6.481 -24.450 -19.602 1.00 6.63 94 LEU A C 1
ATOM 679 O O . LEU A 1 94 ? -6.251 -23.486 -18.891 1.00 8.09 94 LEU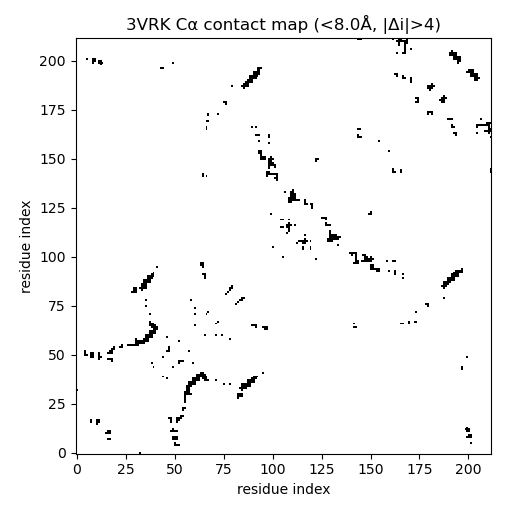 A O 1
ATOM 684 N N . VAL A 1 95 ? -7.596 -25.185 -19.582 1.00 7.00 95 VAL A N 1
ATOM 685 C CA . VAL A 1 95 ? -8.657 -24.939 -18.599 1.00 7.24 95 VAL A CA 1
ATOM 686 C C . VAL A 1 95 ? -8.914 -26.228 -17.821 1.00 6.69 95 VAL A C 1
ATOM 687 O O . VAL A 1 95 ? -9.723 -27.077 -18.222 1.00 7.29 95 VAL A O 1
ATOM 691 N N . HIS A 1 96 ? -8.175 -26.412 -16.711 1.00 6.76 96 HIS A N 1
ATOM 692 C CA . HIS A 1 96 ? -8.586 -27.389 -15.700 1.00 6.87 96 HIS A CA 1
ATOM 693 C C . HIS A 1 96 ? -9.716 -26.744 -14.897 1.00 6.87 96 HIS A C 1
ATOM 694 O O . HIS A 1 96 ? -10.096 -25.595 -15.191 1.00 6.78 96 HIS A O 1
ATOM 701 N N . HIS A 1 97 ? -10.265 -27.438 -13.898 1.00 7.02 97 HIS A N 1
ATOM 702 C CA . HIS A 1 97 ? -11.412 -26.828 -13.167 1.00 7.15 97 HIS A CA 1
ATOM 703 C C . HIS A 1 97 ? -11.562 -27.462 -11.793 1.00 7.08 97 HIS A C 1
ATOM 704 O O . HIS A 1 97 ? -11.062 -28.561 -11.517 1.00 7.79 97 HIS A O 1
ATOM 711 N N . THR A 1 98 ? -12.277 -26.781 -10.931 1.00 7.28 98 THR A N 1
ATOM 712 C CA . THR A 1 98 ? -12.540 -27.262 -9.589 1.00 7.41 98 THR A CA 1
ATOM 713 C C . THR A 1 98 ? -13.582 -28.376 -9.578 1.00 7.34 98 THR A C 1
ATOM 714 O O . THR A 1 98 ? -14.405 -28.474 -10.476 1.00 7.68 98 THR A O 1
ATOM 718 N N . ARG A 1 99 ? -13.540 -29.182 -8.511 1.00 7.25 99 ARG A N 1
ATOM 719 C CA . ARG A 1 99 ? -14.458 -30.302 -8.314 1.00 7.39 99 ARG A CA 1
ATOM 720 C C . ARG A 1 99 ? -14.274 -31.341 -9.438 1.00 6.72 99 ARG A C 1
ATOM 721 O O . ARG A 1 99 ? -15.209 -32.067 -9.764 1.00 7.62 99 ARG A O 1
ATOM 729 N N . CYS A 1 100 ? -13.059 -31.432 -9.984 1.00 6.81 100 CYS A N 1
ATOM 730 C CA . CYS A 1 100 ? -12.818 -32.371 -11.086 1.00 6.40 100 CYS A CA 1
ATOM 731 C C . CYS A 1 100 ? -12.768 -33.815 -10.650 1.00 6.96 100 CYS A C 1
ATOM 732 O O . CYS A 1 100 ? -12.172 -34.141 -9.603 1.00 9.77 100 CYS A O 1
ATOM 735 N N . GLY A 1 101 ? -13.357 -34.701 -11.472 1.00 7.43 101 GLY A N 1
ATOM 736 C CA . GLY A 1 101 ? -13.340 -36.109 -11.090 1.00 8.25 101 GLY A CA 1
ATOM 737 C C . GLY A 1 101 ? -11.944 -36.711 -10.975 1.00 8.02 101 GLY A C 1
ATOM 738 O O . GLY A 1 101 ? -11.761 -37.718 -10.268 1.00 9.06 101 GLY A O 1
ATOM 739 N N . MET A 1 102 ? -10.966 -36.103 -11.641 1.00 7.51 102 MET A N 1
ATOM 740 C CA . MET A 1 102 ? -9.628 -36.664 -11.627 1.00 6.96 102 MET A CA 1
ATOM 741 C C . MET A 1 102 ? -8.977 -36.470 -10.258 1.00 7.30 102 MET A C 1
ATOM 742 O O . MET A 1 102 ? -7.884 -36.987 -10.064 1.00 8.40 102 MET A O 1
ATOM 747 N N . LEU A 1 103 ? -9.597 -35.750 -9.348 1.00 8.53 103 LEU A N 1
ATOM 748 C CA . LEU A 1 103 ? -9.138 -35.619 -7.969 1.00 8.82 103 LEU A CA 1
ATOM 749 C C . LEU A 1 103 ? -9.633 -36.777 -7.107 1.00 9.02 103 LEU A C 1
ATOM 750 O O . LEU A 1 103 ? -9.207 -36.849 -5.948 1.00 10.17 103 LEU A O 1
ATOM 755 N N . ALA A 1 104 ? -10.522 -37.635 -7.600 1.00 9.12 104 ALA A N 1
ATOM 756 C CA . ALA A 1 104 ? -11.297 -38.539 -6.744 1.00 8.70 104 ALA A CA 1
ATOM 757 C C . ALA A 1 104 ? -11.027 -40.023 -6.948 1.00 11.67 104 ALA A C 1
ATOM 758 O O . ALA A 1 104 ? -11.710 -40.882 -6.376 1.00 15.27 104 ALA A O 1
ATOM 760 N N . PHE A 1 105 ? -10.063 -40.401 -7.796 1.00 12.87 105 PHE A N 1
ATOM 761 C CA . PHE A 1 105 ? -9.801 -41.865 -7.836 1.00 13.35 105 PHE A CA 1
ATOM 762 C C . PHE A 1 105 ? -8.319 -42.055 -8.134 1.00 11.93 105 PHE A C 1
ATOM 763 O O . PHE A 1 105 ? -7.603 -41.074 -8.331 1.00 10.75 105 PHE A O 1
ATOM 771 N N . THR A 1 106 ? -7.864 -43.297 -8.132 1.00 14.36 106 THR A N 1
ATOM 772 C CA . THR A 1 106 ? -6.514 -43.612 -8.548 1.00 13.69 106 THR A CA 1
ATOM 773 C C . THR A 1 106 ? -6.599 -44.658 -9.666 1.00 12.26 106 THR A C 1
ATOM 774 O O . THR A 1 106 ? -7.539 -45.480 -9.753 1.00 12.02 106 THR A O 1
ATOM 778 N N . ASP A 1 107 ? -5.586 -44.592 -10.497 1.00 11.28 107 ASP A N 1
ATOM 779 C CA A ASP A 1 107 ? -5.430 -45.492 -11.628 0.50 10.50 107 ASP A CA 1
ATOM 780 C CA B ASP A 1 107 ? -5.511 -45.488 -11.649 0.50 10.67 107 ASP A CA 1
ATOM 781 C C . ASP A 1 107 ? -5.530 -46.933 -11.167 1.00 11.04 107 ASP A C 1
ATOM 782 O O . ASP A 1 107 ? -6.244 -47.766 -11.725 1.00 12.83 107 ASP A O 1
ATOM 791 N N . ASP A 1 108 ? -4.757 -47.281 -10.119 1.00 11.82 108 ASP A N 1
ATOM 792 C CA . ASP A 1 108 ? -4.713 -48.681 -9.723 1.00 12.65 108 ASP A CA 1
ATOM 793 C C . ASP A 1 108 ? -6.033 -49.205 -9.183 1.00 10.63 108 ASP A C 1
ATOM 794 O O . ASP A 1 108 ? -6.381 -50.352 -9.426 1.00 10.74 108 ASP A O 1
ATOM 796 N N . LEU A 1 109 ? -6.795 -48.405 -8.443 1.00 10.68 109 LEU A N 1
ATOM 797 C CA . LEU A 1 109 ? -8.101 -48.823 -8.005 1.00 10.73 109 LEU A CA 1
ATOM 798 C C . LEU A 1 109 ? -9.041 -49.126 -9.172 1.00 10.22 109 LEU A C 1
ATOM 799 O O . LEU A 1 109 ? -9.662 -50.181 -9.171 1.00 11.08 109 LEU A O 1
ATOM 804 N N . LEU A 1 110 ? -9.139 -48.202 -10.127 1.00 9.88 110 LEU A N 1
ATOM 805 C CA . LEU A 1 110 ? -10.031 -48.415 -11.256 1.00 9.89 110 LEU A CA 1
ATOM 806 C C . LEU A 1 110 ? -9.592 -49.607 -12.075 1.00 9.52 110 LEU A C 1
ATOM 807 O O . LEU A 1 110 ? -10.436 -50.420 -12.458 1.00 9.01 110 LEU A O 1
ATOM 812 N N . ARG A 1 111 ? -8.293 -49.750 -12.347 1.00 9.44 111 ARG A N 1
ATOM 813 C CA A ARG A 1 111 ? -7.770 -50.906 -13.071 0.50 10.33 111 ARG A CA 1
ATOM 814 C CA B ARG A 1 111 ? -7.864 -50.912 -13.127 0.50 10.24 111 ARG A CA 1
ATOM 815 C C . ARG A 1 111 ? -8.179 -52.214 -12.393 1.00 9.56 111 ARG A C 1
ATOM 816 O O . ARG A 1 111 ? -8.680 -53.139 -13.019 1.00 9.98 111 ARG A O 1
ATOM 831 N N . ALA A 1 112 ? -7.924 -52.286 -11.090 1.00 9.16 112 ALA A N 1
ATOM 832 C CA . ALA A 1 112 ? -8.207 -53.516 -10.345 1.00 9.97 112 ALA A CA 1
ATOM 833 C C . ALA A 1 112 ? -9.696 -53.786 -10.338 1.00 9.65 112 ALA A C 1
ATOM 834 O O . ALA A 1 112 ? -10.123 -54.941 -10.464 1.00 11.13 112 ALA A O 1
ATOM 836 N N . GLY A 1 113 ? -10.517 -52.739 -10.199 1.00 8.42 113 GLY A N 1
ATOM 837 C CA . GLY A 1 113 ? -11.977 -52.941 -10.237 1.00 10.04 113 GLY A CA 1
ATOM 838 C C . GLY A 1 113 ? -12.405 -53.485 -11.590 1.00 8.62 113 GLY A C 1
ATOM 839 O O . GLY A 1 113 ? -13.221 -54.430 -11.714 1.00 9.86 113 GLY A O 1
ATOM 840 N N . LEU A 1 114 ? -11.854 -52.899 -12.668 1.00 8.66 114 LEU A N 1
ATOM 841 C CA . LEU A 1 114 ? -12.207 -53.405 -13.999 1.00 8.81 114 LEU A CA 1
ATOM 842 C C . LEU A 1 114 ? -11.749 -54.840 -14.231 1.00 9.28 114 LEU A C 1
ATOM 843 O O . LEU A 1 114 ? -12.468 -55.648 -14.844 1.00 10.04 114 LEU A O 1
ATOM 848 N N . GLU A 1 115 ? -10.555 -55.168 -13.747 1.00 9.87 115 GLU A N 1
ATOM 849 C CA . GLU A 1 115 ? -9.983 -56.518 -13.844 1.00 10.25 115 GLU A CA 1
ATOM 850 C C . GLU A 1 115 ? -10.802 -57.580 -13.136 1.00 11.43 115 GLU A C 1
ATOM 851 O O . GLU A 1 115 ? -10.783 -58.777 -13.491 1.00 13.34 115 GLU A O 1
ATOM 857 N N . GLY A 1 116 ? -11.533 -57.150 -12.088 1.00 12.65 116 GLY A N 1
ATOM 858 C CA . GLY A 1 116 ? -12.313 -58.074 -11.324 1.00 11.88 116 GLY A CA 1
ATOM 859 C C . GLY A 1 116 ? -11.955 -58.268 -9.882 1.00 12.30 116 GLY A C 1
ATOM 860 O O . GLY A 1 116 ? -12.543 -59.151 -9.236 1.00 14.81 116 GLY A O 1
ATOM 861 N N . ASP A 1 117 ? -11.020 -57.511 -9.330 1.00 11.50 117 ASP A N 1
ATOM 862 C CA . ASP A 1 117 ? -10.811 -57.577 -7.866 1.00 11.84 117 ASP A CA 1
ATOM 863 C C . ASP A 1 117 ? -12.098 -57.223 -7.123 1.00 13.63 117 ASP A C 1
ATOM 864 O O . ASP A 1 117 ? -12.608 -56.096 -7.250 1.00 11.79 117 ASP A O 1
ATOM 869 N N . ALA A 1 118 ? -12.698 -58.124 -6.347 1.00 14.00 118 ALA A N 1
ATOM 870 C CA . ALA A 1 118 ? -13.996 -57.833 -5.735 1.00 13.67 118 ALA A CA 1
ATOM 871 C C . ALA A 1 118 ? -13.863 -56.679 -4.755 1.00 11.79 118 ALA A C 1
ATOM 872 O O . ALA A 1 118 ? -14.738 -55.837 -4.646 1.00 12.40 118 AL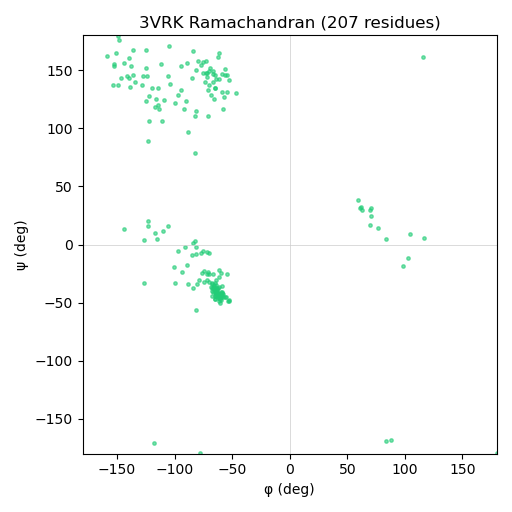A A O 1
ATOM 874 N N . ALA A 1 119 ? -12.761 -56.581 -4.008 1.00 12.66 119 ALA A N 1
ATOM 875 C CA . ALA A 1 119 ? -12.599 -55.458 -3.058 1.00 12.38 119 ALA A CA 1
ATOM 876 C C . ALA A 1 119 ? -12.595 -54.125 -3.791 1.00 11.88 119 ALA A C 1
ATOM 877 O O . ALA A 1 119 ? -13.284 -53.156 -3.425 1.00 11.00 119 ALA A O 1
ATOM 879 N N . ALA A 1 120 ? -11.843 -54.015 -4.897 1.00 11.83 120 ALA A N 1
ATOM 880 C CA . ALA A 1 120 ? -11.736 -52.767 -5.614 1.00 11.37 120 ALA A CA 1
ATOM 881 C C . ALA A 1 120 ? -13.111 -52.411 -6.197 1.00 9.64 120 ALA A C 1
ATOM 882 O O . ALA A 1 120 ? -13.536 -51.252 -6.157 1.00 10.43 120 ALA A O 1
ATOM 884 N N . GLU A 1 121 ? -13.809 -53.426 -6.723 1.00 10.29 121 GLU A N 1
ATOM 885 C CA . GLU A 1 121 ? -15.149 -53.217 -7.286 1.00 10.53 121 GLU A CA 1
ATOM 886 C C . GLU A 1 121 ? -16.090 -52.567 -6.268 1.00 9.82 121 GLU A C 1
ATOM 887 O O . GLU A 1 121 ? -16.835 -51.606 -6.536 1.00 10.17 121 GLU A O 1
ATOM 893 N N . LYS A 1 122 ? -16.063 -53.082 -5.027 1.00 8.89 122 LYS A N 1
ATOM 894 C CA . LYS A 1 122 ? -16.899 -52.576 -3.942 1.00 9.04 122 LYS A CA 1
ATOM 895 C C . LYS A 1 122 ? -16.479 -51.171 -3.554 1.00 9.30 122 LYS A C 1
ATOM 896 O O . LYS A 1 122 ? -17.307 -50.245 -3.384 1.00 9.41 122 LYS A O 1
ATOM 902 N N . LEU A 1 123 ? -15.164 -50.998 -3.443 1.00 8.84 123 LEU A N 1
ATOM 903 C CA . LEU A 1 123 ? -14.637 -49.680 -3.073 1.00 9.47 123 LEU A CA 1
ATOM 904 C C . LEU A 1 123 ? -14.995 -48.641 -4.121 1.00 8.48 123 LEU A C 1
ATOM 905 O O . LEU A 1 123 ? -15.282 -47.481 -3.742 1.00 10.07 123 LEU A O 1
ATOM 910 N N . ILE A 1 124 ? -14.981 -48.980 -5.417 1.00 7.99 124 ILE A N 1
ATOM 911 C CA . ILE A 1 124 ? -15.349 -47.951 -6.393 1.00 8.00 124 ILE A CA 1
ATOM 912 C C . ILE A 1 124 ? -16.810 -47.571 -6.274 1.00 7.20 124 ILE A C 1
ATOM 913 O O . ILE A 1 124 ? -17.162 -46.391 -6.422 1.00 7.98 124 ILE A O 1
ATOM 918 N N . GLY A 1 125 ? -17.678 -48.566 -5.994 1.00 8.52 125 GLY A N 1
ATOM 919 C CA . GLY A 1 125 ? -19.088 -48.217 -5.740 1.00 9.09 125 GLY A CA 1
ATOM 920 C C . GLY A 1 125 ? -19.237 -47.245 -4.588 1.00 8.81 125 GLY A C 1
ATOM 921 O O . GLY A 1 125 ? -20.031 -46.306 -4.616 1.00 9.08 125 GLY A O 1
ATOM 922 N N . GLN A 1 126 ? -18.478 -47.485 -3.506 1.00 9.34 126 GLN A N 1
ATOM 923 C CA . GLN A 1 126 ? -18.557 -46.622 -2.325 1.00 9.55 126 GLN A CA 1
ATOM 924 C C . GLN A 1 126 ? -18.076 -45.216 -2.622 1.00 8.88 126 GLN A C 1
ATOM 925 O O . GLN A 1 126 ? -18.553 -44.227 -2.051 1.00 11.08 126 GLN A O 1
ATOM 931 N N . ALA A 1 127 ? -17.092 -45.087 -3.516 1.00 9.30 127 ALA A N 1
ATOM 932 C CA . ALA A 1 127 ? -16.517 -43.789 -3.839 1.00 9.11 127 ALA A CA 1
ATOM 933 C C . ALA A 1 127 ? -17.388 -42.996 -4.794 1.00 10.04 127 ALA A C 1
ATOM 934 O O . ALA A 1 127 ? -17.384 -41.760 -4.807 1.00 11.21 127 ALA A O 1
ATOM 936 N N . THR A 1 128 ? -18.110 -43.723 -5.651 1.00 9.95 128 THR A N 1
ATOM 937 C CA . THR A 1 128 ? -18.873 -43.076 -6.709 1.00 9.40 128 THR A CA 1
ATOM 938 C C . THR A 1 128 ? -20.353 -42.942 -6.385 1.00 9.43 128 THR A C 1
ATOM 939 O O . THR A 1 128 ? -21.009 -42.136 -7.053 1.00 10.41 128 THR A O 1
ATOM 943 N N . GLY A 1 129 ? -20.881 -43.721 -5.444 1.00 9.83 129 GLY A N 1
ATOM 944 C CA . GLY A 1 129 ? -22.312 -43.759 -5.177 1.00 11.73 129 GLY A CA 1
ATOM 945 C C . GLY A 1 129 ? -23.105 -44.413 -6.303 1.00 11.64 129 GLY A C 1
ATOM 946 O O . GLY A 1 129 ? -24.316 -44.232 -6.410 1.00 14.21 129 GLY A O 1
ATOM 947 N N . ARG A 1 130 ? -22.454 -45.174 -7.204 1.00 11.18 130 ARG A N 1
ATOM 948 C CA . ARG A 1 130 ? -23.190 -45.923 -8.213 1.00 10.58 130 ARG A CA 1
ATOM 949 C C . ARG A 1 130 ? -22.804 -47.388 -8.141 1.00 11.34 130 ARG A C 1
ATOM 950 O O . ARG A 1 130 ? -21.815 -47.823 -7.506 1.00 11.23 130 ARG A O 1
ATOM 958 N N . ALA A 1 131 ? -23.605 -48.182 -8.828 1.00 11.13 131 ALA A N 1
ATOM 959 C CA . ALA A 1 131 ? -23.358 -49.630 -8.847 1.00 10.87 131 ALA A CA 1
ATOM 960 C C . ALA A 1 131 ? -22.295 -49.974 -9.884 1.00 9.24 131 ALA A C 1
ATOM 961 O O . ALA A 1 131 ? -22.591 -50.439 -10.976 1.00 11.92 131 ALA A O 1
ATOM 963 N N . PHE A 1 132 ? -21.035 -49.762 -9.543 1.00 9.86 132 PHE A N 1
ATOM 964 C CA . PHE A 1 132 ? -19.932 -50.139 -10.404 1.00 9.28 132 PHE A CA 1
ATOM 965 C C . PHE A 1 132 ? -19.914 -51.664 -10.527 1.00 9.49 132 PHE A C 1
ATOM 966 O O . PHE A 1 132 ? -19.991 -52.372 -9.517 1.00 11.13 132 PHE A O 1
ATOM 974 N N . VAL A 1 133 ? -19.739 -52.139 -11.755 1.00 9.75 133 VAL A N 1
ATOM 975 C CA . VAL A 1 133 ? -19.643 -53.568 -12.016 1.00 11.16 133 VAL A CA 1
ATOM 976 C C . VAL A 1 133 ? -18.348 -53.849 -12.760 1.00 10.50 133 VAL A C 1
ATOM 977 O O . VAL A 1 133 ? -18.116 -53.251 -13.834 1.00 10.12 133 VAL A O 1
ATOM 981 N N . SER A 1 134 ? -17.496 -54.719 -12.243 1.00 10.36 134 SER A N 1
ATOM 982 C CA . SER A 1 134 ? -16.249 -55.116 -12.912 1.00 9.75 134 SER A CA 1
ATOM 983 C C . SER A 1 134 ? -16.477 -55.670 -14.319 1.00 10.58 134 SER A C 1
ATOM 984 O O . SER A 1 134 ? -17.496 -56.355 -14.575 1.00 11.93 134 SER A O 1
ATOM 987 N N . ALA A 1 135 ? -15.535 -55.406 -15.239 1.00 9.96 135 ALA A N 1
ATOM 988 C CA . ALA A 1 135 ? -15.542 -56.089 -16.526 1.00 10.68 135 ALA A CA 1
ATOM 989 C C . ALA A 1 135 ? -15.128 -57.549 -16.406 1.00 10.43 135 ALA A C 1
ATOM 990 O O . ALA A 1 135 ? -15.502 -58.393 -17.234 1.00 14.27 135 ALA A O 1
ATOM 992 N N . GLY A 1 136 ? -14.355 -57.880 -15.374 1.00 10.59 136 GLY A N 1
ATOM 993 C CA . GLY A 1 136 ? -13.823 -59.208 -15.155 1.00 10.87 136 GLY A CA 1
ATOM 994 C C . GLY A 1 136 ? -12.742 -59.670 -16.111 1.00 11.44 136 GLY A C 1
ATOM 995 O O . GLY A 1 136 ? -12.550 -60.872 -16.293 1.00 17.09 136 GLY A O 1
ATOM 996 N N . LYS A 1 137 ? -12.009 -58.745 -16.732 1.00 11.36 137 LYS A N 1
ATOM 997 C CA . LYS A 1 137 ? -10.901 -59.052 -17.609 1.00 12.43 137 LYS A CA 1
ATOM 998 C C . LYS A 1 137 ? -9.925 -57.893 -17.578 1.00 10.66 137 LYS A C 1
ATOM 999 O O . LYS A 1 137 ? -10.290 -56.764 -17.277 1.00 9.19 137 LYS A O 1
ATOM 1005 N N . ALA A 1 138 ? -8.669 -58.193 -17.897 1.00 9.34 138 ALA A N 1
ATOM 1006 C CA . ALA A 1 138 ? -7.625 -57.195 -17.992 1.00 9.46 138 ALA A CA 1
ATOM 1007 C C . ALA A 1 138 ? -7.555 -56.618 -19.399 1.00 8.43 138 ALA A C 1
ATOM 1008 O O . ALA A 1 138 ? -7.979 -57.236 -20.368 1.00 10.40 138 ALA A O 1
ATOM 1010 N N . SER A 1 139 ? -7.002 -55.399 -19.451 1.00 8.50 139 SER A N 1
ATOM 1011 C CA . SER A 1 139 ? -6.765 -54.712 -20.714 1.00 8.05 139 SER A CA 1
ATOM 1012 C C . SER A 1 139 ? -5.406 -53.995 -20.684 1.00 8.21 139 SER A C 1
ATOM 1013 O O . SER A 1 139 ? -5.063 -53.487 -19.606 1.00 10.81 139 SER A O 1
ATOM 1016 N N . ALA A 1 140 ? -4.690 -53.962 -21.781 1.00 8.64 140 ALA A N 1
ATOM 1017 C CA . ALA A 1 140 ? -3.464 -53.163 -21.879 1.00 10.33 140 ALA A CA 1
ATOM 1018 C C . ALA A 1 140 ? -3.786 -51.688 -22.038 1.00 10.15 140 ALA A C 1
ATOM 1019 O O . ALA A 1 140 ? -2.990 -50.804 -21.722 1.00 14.27 140 ALA A O 1
ATOM 1021 N N . SER A 1 141 ? -4.980 -51.382 -22.565 1.00 10.40 141 SER A N 1
ATOM 1022 C CA A SER A 1 141 ? -5.278 -49.990 -22.901 0.50 11.05 141 SER A CA 1
ATOM 1023 C CA B SER A 1 141 ? -5.325 -50.023 -22.943 0.50 11.01 141 SER A CA 1
ATOM 1024 C C . SER A 1 141 ? -6.628 -49.611 -22.303 1.00 9.49 141 SER A C 1
ATOM 1025 O O . SER A 1 141 ? -7.532 -50.466 -22.290 1.00 15.19 141 SER A O 1
ATOM 1030 N N . PRO A 1 142 ? -6.792 -48.410 -21.806 1.00 10.07 142 PRO A N 1
ATOM 1031 C CA . PRO A 1 142 ? -5.770 -47.353 -21.735 1.00 8.54 142 PRO A CA 1
ATOM 1032 C C . PRO A 1 142 ? -4.702 -47.684 -20.674 1.00 9.01 142 PRO A C 1
ATOM 1033 O O . PRO A 1 142 ? -5.015 -48.303 -19.643 1.00 10.05 142 PRO A O 1
ATOM 1037 N N . ALA A 1 143 ? -3.479 -47.282 -21.025 1.00 8.34 143 ALA A N 1
ATOM 1038 C CA . ALA A 1 143 ? -2.327 -47.604 -20.181 1.00 8.90 143 ALA A CA 1
ATOM 1039 C C . ALA A 1 143 ? -2.346 -46.838 -18.875 1.00 8.27 143 ALA A C 1
ATOM 1040 O O . ALA A 1 143 ? -1.718 -47.311 -17.922 1.00 9.80 143 ALA A O 1
ATOM 1042 N N . ALA A 1 144 ? -3.008 -45.685 -18.863 1.00 9.02 144 ALA A N 1
ATOM 1043 C CA . ALA A 1 144 ? -3.024 -44.813 -17.695 1.00 8.83 144 ALA A CA 1
ATOM 1044 C C . ALA A 1 144 ? -4.340 -44.065 -17.656 1.00 8.47 144 ALA A C 1
ATOM 1045 O O . ALA A 1 144 ? -4.767 -43.628 -18.711 1.00 11.94 144 ALA A O 1
ATOM 1047 N N . PHE A 1 145 ? -4.949 -43.939 -16.496 1.00 8.33 145 PHE A N 1
ATOM 1048 C CA . PHE A 1 145 ? -6.176 -43.115 -16.421 1.00 8.31 145 PHE A CA 1
ATOM 1049 C C . PHE A 1 145 ? -5.847 -41.673 -16.129 1.00 8.14 145 PHE A C 1
ATOM 1050 O O . PHE A 1 145 ? -6.706 -40.797 -16.381 1.00 9.51 145 PHE A O 1
ATOM 1058 N N . GLN A 1 146 ? -4.660 -41.365 -15.644 1.00 7.89 14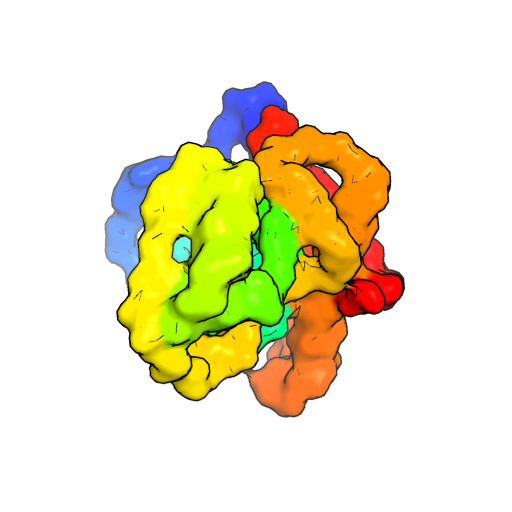6 GLN A N 1
ATOM 1059 C CA . GLN A 1 146 ? -4.176 -39.980 -15.521 1.00 8.05 146 GLN A CA 1
ATOM 1060 C C . GLN A 1 146 ? -4.893 -39.174 -14.446 1.00 8.10 146 GLN A C 1
ATOM 1061 O O . GLN A 1 146 ? -5.017 -37.948 -14.510 1.00 9.98 146 GLN A O 1
ATOM 1067 N N . ALA A 1 147 ? -5.322 -39.869 -13.392 1.00 9.16 147 ALA A N 1
ATOM 1068 C CA . ALA A 1 147 ? -5.826 -39.216 -12.182 1.00 9.07 147 ALA A CA 1
ATOM 1069 C C . ALA A 1 147 ? -4.742 -38.248 -11.695 1.00 9.19 147 ALA A C 1
ATOM 1070 O O . ALA A 1 147 ? -3.538 -38.562 -11.817 1.00 10.81 147 ALA A O 1
ATOM 1072 N N . PHE A 1 148 ? -5.129 -37.104 -11.125 1.00 8.86 148 PHE A N 1
ATOM 1073 C CA . PHE A 1 148 ? -4.156 -36.135 -10.607 1.00 9.10 148 PHE A CA 1
ATOM 1074 C C . PHE A 1 148 ? -3.353 -36.702 -9.450 1.00 11.72 148 PHE A C 1
ATOM 1075 O O . PHE A 1 148 ? -3.875 -37.429 -8.596 1.00 15.94 148 PHE A O 1
ATOM 1083 N N . ARG A 1 149 ? -2.063 -36.349 -9.411 1.00 13.97 149 ARG A N 1
ATOM 1084 C CA . ARG A 1 149 ? -1.200 -36.694 -8.301 1.00 19.63 149 ARG A CA 1
ATOM 1085 C C . ARG A 1 149 ? -1.795 -36.272 -6.967 1.00 22.78 149 ARG A C 1
ATOM 1086 O O . ARG A 1 149 ? -2.353 -35.192 -6.931 1.00 25.11 149 ARG A O 1
ATOM 1094 N N . GLY A 1 150 ? -1.585 -37.148 -6.003 1.00 29.27 150 GLY A N 1
ATOM 1095 C CA . GLY A 1 150 ? -2.054 -36.902 -4.638 1.00 32.66 150 GLY A CA 1
ATOM 1096 C C . GLY A 1 150 ? -3.094 -37.926 -4.244 1.00 35.10 150 GLY A C 1
ATOM 1097 O O . GLY A 1 150 ? -3.715 -38.681 -4.988 1.00 35.29 150 GLY A O 1
ATOM 1098 N N . PRO A 1 151 ? -3.314 -38.066 -2.959 1.00 37.38 151 PRO A N 1
ATOM 1099 C CA . PRO A 1 151 ? -4.353 -39.026 -2.552 1.00 34.80 151 PRO A CA 1
ATOM 1100 C C . PRO A 1 151 ? -5.730 -38.450 -2.899 1.00 27.57 151 PRO A C 1
ATOM 1101 O O . PRO A 1 151 ? -5.958 -37.240 -2.884 1.00 27.90 151 PRO A O 1
ATOM 1105 N N . PRO A 1 152 ? -6.611 -39.373 -3.229 1.00 25.34 152 PRO A N 1
ATOM 1106 C CA . PRO A 1 152 ? -7.977 -39.035 -3.627 1.00 22.62 152 PRO A CA 1
ATOM 1107 C C . PRO A 1 152 ? -8.778 -38.322 -2.556 1.00 15.74 152 PRO A C 1
ATOM 1108 O O . PRO A 1 152 ? -8.688 -38.629 -1.385 1.00 17.24 152 PRO A O 1
ATOM 1112 N N . GLU A 1 153 ? -9.578 -37.378 -3.015 1.00 11.19 153 GLU A N 1
ATOM 1113 C CA . GLU A 1 153 ? -10.575 -36.731 -2.166 1.00 11.66 153 GLU A CA 1
ATOM 1114 C C . GLU A 1 153 ? -11.953 -37.274 -2.528 1.00 9.02 153 GLU A C 1
ATOM 1115 O O . GLU A 1 153 ? -12.087 -37.974 -3.530 1.00 9.69 153 GLU A O 1
ATOM 1121 N N . PRO A 1 154 ? -12.989 -36.972 -1.773 1.00 9.27 154 PRO A N 1
ATOM 1122 C CA . PRO A 1 154 ? -14.335 -37.408 -2.201 1.00 8.51 154 PRO A CA 1
ATOM 1123 C C . PRO A 1 154 ? -14.701 -36.856 -3.571 1.00 8.18 154 PRO A C 1
ATOM 1124 O O . PRO A 1 154 ? -14.320 -35.717 -3.935 1.00 11.71 154 PRO A O 1
ATOM 1128 N N . LEU A 1 155 ? -15.473 -37.646 -4.322 1.00 7.47 155 LEU A N 1
ATOM 1129 C CA . LEU A 1 155 ? -15.942 -37.245 -5.626 1.00 8.01 155 LEU A CA 1
ATOM 1130 C C . LEU A 1 155 ? -16.755 -35.969 -5.502 1.00 9.04 155 LEU A C 1
ATOM 1131 O O . LEU A 1 155 ? -17.666 -35.917 -4.639 1.00 9.33 155 LEU A O 1
ATOM 1136 N N . ASP A 1 156 ? -16.474 -34.967 -6.325 1.00 8.33 156 ASP A N 1
ATOM 1137 C CA . ASP A 1 156 ? -17.220 -33.707 -6.373 1.00 8.06 156 ASP A CA 1
ATOM 1138 C C . ASP A 1 156 ? -17.150 -32.950 -5.046 1.00 8.43 156 ASP A C 1
ATOM 1139 O O . ASP A 1 156 ? -18.108 -32.251 -4.698 1.00 11.20 156 ASP A O 1
ATOM 1144 N N . ALA A 1 157 ? -16.078 -33.038 -4.300 1.00 9.74 157 ALA A N 1
AT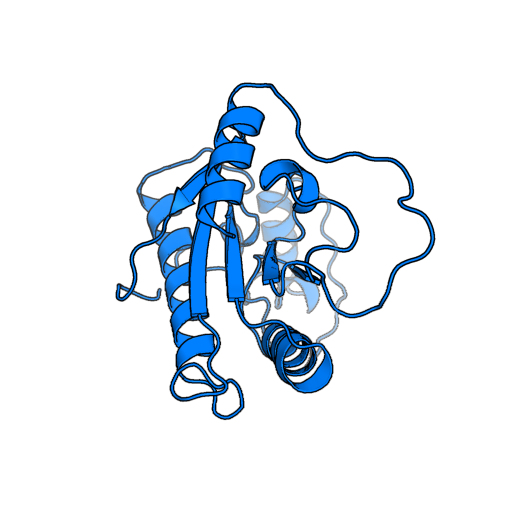OM 1145 C CA . ALA A 1 157 ? -15.907 -32.271 -3.079 1.00 9.42 157 ALA A CA 1
ATOM 1146 C C . ALA A 1 157 ? -15.781 -30.772 -3.375 1.00 10.63 157 ALA A C 1
ATOM 1147 O O . ALA A 1 157 ? -15.253 -30.423 -4.468 1.00 12.75 157 ALA A O 1
ATOM 1149 N N . PRO A 1 158 ? -16.236 -29.930 -2.446 1.00 12.10 158 PRO A N 1
ATOM 1150 C CA . PRO A 1 158 ? -16.064 -28.485 -2.595 1.00 14.33 158 PRO A CA 1
ATOM 1151 C C . PRO A 1 158 ? -14.587 -28.067 -2.623 1.00 15.38 158 PRO A C 1
ATOM 1152 O O . PRO A 1 158 ? -13.707 -28.840 -2.215 1.00 13.38 158 PRO A O 1
ATOM 1156 N N . ARG A 1 159 ? -14.249 -26.891 -3.108 1.00 16.47 159 ARG A N 1
ATOM 1157 C CA . ARG A 1 159 ? -12.907 -26.391 -3.224 1.00 17.04 159 ARG A CA 1
ATOM 1158 C C . ARG A 1 159 ? -12.144 -26.380 -1.911 1.00 14.55 159 ARG A C 1
ATOM 1159 O O . ARG A 1 159 ? -12.760 -26.150 -0.872 1.00 19.62 159 ARG A O 1
ATOM 1167 N N . SER A 1 160 ? -10.844 -26.519 -2.042 1.00 14.56 160 SER A N 1
ATOM 1168 C CA . SER A 1 160 ? -9.984 -26.224 -0.897 1.00 15.27 160 SER A CA 1
ATOM 1169 C C . SER A 1 160 ? -8.630 -25.752 -1.408 1.00 13.72 160 SER A C 1
ATOM 1170 O O . SER A 1 160 ? -8.313 -25.955 -2.559 1.00 13.64 160 SER A O 1
ATOM 1173 N N . ASP A 1 161 ? -7.835 -25.157 -0.540 1.00 15.72 161 ASP A N 1
ATOM 1174 C CA . ASP A 1 161 ? -6.449 -24.863 -0.889 1.00 18.47 161 ASP A CA 1
ATOM 1175 C C . ASP A 1 161 ? -5.672 -26.079 -1.416 1.00 18.50 161 ASP A C 1
ATOM 1176 O O . ASP A 1 161 ? -4.983 -25.967 -2.447 1.00 19.14 161 ASP A O 1
ATOM 1181 N N . ALA A 1 162 ? -5.775 -27.212 -0.697 1.00 18.88 162 ALA A N 1
ATOM 1182 C CA . ALA A 1 162 ? -4.995 -28.401 -1.067 1.00 19.44 162 ALA A CA 1
ATOM 1183 C C . ALA A 1 162 ? -5.406 -28.902 -2.440 1.00 16.76 162 ALA A C 1
ATOM 1184 O O . ALA A 1 162 ? -4.617 -29.304 -3.301 1.00 18.56 162 ALA A O 1
ATOM 1186 N N . SER A 1 163 ? -6.728 -28.900 -2.674 1.00 14.58 163 SER A N 1
ATOM 1187 C CA . SER A 1 163 ? -7.110 -29.434 -3.975 1.00 13.84 163 SER A CA 1
ATOM 1188 C C . SER A 1 163 ? -6.797 -28.442 -5.082 1.00 11.13 163 SER A C 1
ATOM 1189 O O . SER A 1 163 ? -6.451 -28.887 -6.185 1.00 9.85 163 SER A O 1
ATOM 1192 N N . THR A 1 164 ? -6.884 -27.133 -4.808 1.00 10.09 164 THR A N 1
ATOM 1193 C CA . THR A 1 164 ? -6.502 -26.141 -5.815 1.00 9.86 164 THR A CA 1
ATOM 1194 C C . THR A 1 164 ? -5.052 -26.355 -6.203 1.00 11.10 164 THR A C 1
ATOM 1195 O O . THR A 1 164 ? -4.714 -26.301 -7.405 1.00 11.00 164 THR A O 1
ATOM 1199 N N . GLU A 1 165 ? -4.160 -26.614 -5.231 1.00 12.58 165 GLU A N 1
ATOM 1200 C CA . GLU A 1 165 ? -2.762 -26.818 -5.642 1.00 14.02 165 GLU A CA 1
ATOM 1201 C C . 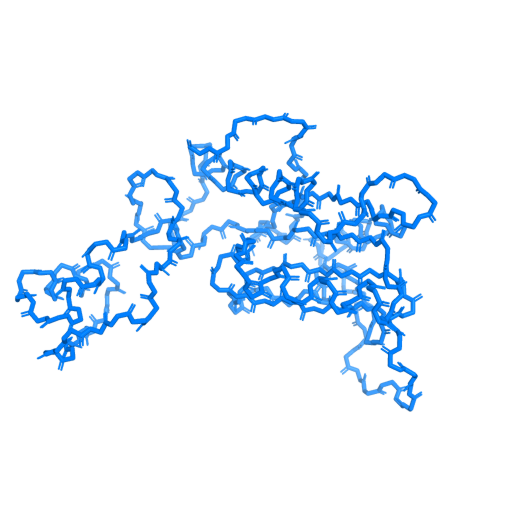GLU A 1 165 ? -2.583 -28.149 -6.361 1.00 12.73 165 GLU A C 1
ATOM 1202 O O . GLU A 1 165 ? -1.717 -28.186 -7.263 1.00 11.40 165 GLU A O 1
ATOM 1208 N N . ARG A 1 166 ? -3.363 -29.179 -6.055 1.00 10.93 166 ARG A N 1
ATOM 1209 C CA . ARG A 1 166 ? -3.245 -30.414 -6.840 1.00 10.09 166 ARG A CA 1
ATOM 1210 C C . ARG A 1 166 ? -3.659 -30.146 -8.302 1.00 8.58 166 ARG A C 1
ATOM 1211 O O . ARG A 1 166 ? -3.038 -30.626 -9.251 1.00 9.13 166 ARG A O 1
ATOM 1219 N N . ILE A 1 167 ? -4.725 -29.382 -8.500 1.00 8.55 167 ILE A N 1
ATOM 1220 C CA . ILE A 1 167 ? -5.166 -29.084 -9.864 1.00 7.21 167 ILE A CA 1
ATOM 1221 C C . ILE A 1 167 ? -4.098 -28.247 -10.568 1.00 7.83 167 ILE A C 1
ATOM 1222 O O . ILE A 1 167 ? -3.735 -28.503 -11.727 1.00 8.01 167 ILE A O 1
ATOM 1227 N N . ALA A 1 168 ? -3.620 -27.215 -9.847 1.00 8.39 168 ALA A N 1
ATOM 1228 C CA . ALA A 1 168 ? -2.610 -26.317 -10.430 1.00 8.49 168 ALA A CA 1
ATOM 1229 C C . ALA A 1 168 ? -1.359 -27.095 -10.810 1.00 8.53 168 ALA A C 1
ATOM 1230 O O . ALA A 1 168 ? -0.779 -26.839 -11.843 1.00 8.41 168 ALA A O 1
ATOM 1232 N N . ALA A 1 169 ? -0.923 -28.043 -9.971 1.00 8.98 169 ALA A N 1
ATOM 1233 C CA . ALA A 1 169 ? 0.292 -28.810 -10.314 1.00 8.70 169 ALA A CA 1
ATOM 1234 C C . ALA A 1 169 ? 0.084 -29.577 -11.609 1.00 7.90 169 ALA A C 1
ATOM 1235 O O . ALA A 1 169 ? 1.011 -29.707 -12.421 1.00 8.47 169 ALA A O 1
ATOM 1237 N N . ASP A 1 170 ? -1.133 -30.094 -11.823 1.00 7.50 170 ASP A N 1
ATOM 1238 C CA . ASP A 1 170 ? -1.386 -30.827 -13.070 1.00 7.74 170 ASP A CA 1
ATOM 1239 C C . ASP A 1 170 ? -1.348 -29.882 -14.265 1.00 7.88 170 ASP A C 1
ATOM 1240 O O . ASP A 1 170 ? -0.798 -30.240 -15.336 1.00 7.65 170 ASP A O 1
ATOM 1245 N N . VAL A 1 171 ? -1.912 -28.674 -14.075 1.00 7.09 171 VAL A N 1
ATOM 1246 C CA . VAL A 1 171 ? -1.795 -27.655 -15.112 1.00 6.55 171 VAL A CA 1
ATOM 1247 C C . VAL A 1 171 ? -0.348 -27.347 -15.426 1.00 7.22 171 VAL A C 1
ATOM 1248 O O . VAL A 1 171 ? 0.047 -27.292 -16.626 1.00 7.61 171 VAL A O 1
ATOM 1252 N N . ARG A 1 172 ? 0.507 -27.169 -14.419 1.00 7.18 172 ARG A N 1
ATOM 1253 C CA . ARG A 1 172 ? 1.910 -26.880 -14.655 1.00 7.75 172 ARG A CA 1
ATOM 1254 C C . ARG A 1 172 ? 2.585 -28.021 -15.371 1.00 7.45 172 ARG A C 1
ATOM 1255 O O . ARG A 1 172 ? 3.431 -27.773 -16.270 1.00 8.19 172 ARG A O 1
ATOM 1263 N N . ARG A 1 173 ? 2.252 -29.262 -15.024 1.00 8.21 173 ARG A N 1
ATOM 1264 C CA . ARG A 1 173 ? 2.896 -30.360 -15.773 1.00 8.31 173 ARG A CA 1
ATOM 1265 C C . ARG A 1 173 ? 2.514 -30.282 -17.239 1.00 8.08 173 ARG A C 1
ATOM 1266 O O . ARG A 1 173 ? 3.344 -30.491 -18.118 1.00 7.54 173 ARG A O 1
ATOM 1274 N N . GLY A 1 174 ? 1.232 -29.992 -17.522 1.00 6.70 174 GLY A N 1
ATOM 1275 C CA . GLY A 1 174 ? 0.775 -29.870 -18.925 1.00 7.05 174 GLY A CA 1
ATOM 1276 C C . GLY A 1 174 ? 1.481 -28.753 -19.635 1.00 6.22 174 GLY A C 1
ATOM 1277 O O . GLY A 1 174 ? 1.829 -28.908 -20.809 1.00 7.33 174 GLY A O 1
ATOM 1278 N N . LEU A 1 175 ? 1.679 -27.607 -18.995 1.00 7.08 175 LEU A N 1
ATOM 1279 C CA . LEU A 1 175 ? 2.435 -26.532 -19.603 1.00 7.65 175 LEU A CA 1
ATOM 1280 C C . LEU A 1 175 ? 3.850 -27.004 -19.909 1.00 7.46 175 LEU A C 1
ATOM 1281 O O . LEU A 1 175 ? 4.358 -26.740 -21.015 1.00 8.52 175 LEU A O 1
ATOM 1286 N N . SER A 1 176 ? 4.506 -27.693 -18.962 1.00 6.57 176 SER A N 1
ATOM 1287 C CA . SER A 1 176 ? 5.873 -28.190 -19.202 1.00 7.04 176 SER A CA 1
ATOM 1288 C C . SER A 1 176 ? 5.892 -29.214 -20.336 1.00 7.11 176 SER A C 1
ATOM 1289 O O . SER A 1 176 ? 6.821 -29.228 -21.160 1.00 8.05 176 SER A O 1
ATOM 1292 N N . ILE A 1 177 ? 4.864 -30.074 -20.400 1.00 7.29 177 ILE A N 1
ATOM 1293 C CA . ILE A 1 177 ? 4.865 -31.054 -21.509 1.00 6.93 177 ILE A CA 1
ATOM 1294 C C . ILE A 1 177 ? 4.851 -30.330 -22.832 1.00 7.65 177 ILE A C 1
ATOM 1295 O O . ILE A 1 177 ? 5.596 -30.624 -23.773 1.00 8.99 177 ILE A O 1
ATOM 1300 N N . ILE A 1 178 ? 3.966 -29.332 -22.970 1.00 7.45 178 ILE A N 1
ATOM 1301 C CA . ILE A 1 178 ? 3.857 -28.622 -24.232 1.00 7.21 178 ILE A CA 1
ATOM 1302 C C . ILE A 1 178 ? 5.149 -27.887 -24.531 1.00 7.52 178 ILE A C 1
ATOM 1303 O O . ILE A 1 178 ? 5.594 -27.849 -25.681 1.00 9.55 178 ILE A O 1
ATOM 1308 N N . LEU A 1 179 ? 5.703 -27.228 -23.533 1.00 7.74 179 LEU A N 1
ATOM 1309 C CA . LEU A 1 179 ? 6.878 -26.365 -23.720 1.00 7.45 179 LEU A CA 1
ATOM 1310 C C . LEU A 1 179 ? 8.157 -27.191 -23.904 1.00 7.94 179 LEU A C 1
ATOM 1311 O O . LEU A 1 179 ? 9.197 -26.572 -24.191 1.00 9.53 179 LEU A O 1
ATOM 1316 N N . ASN A 1 180 ? 8.118 -28.512 -23.772 1.00 7.43 180 ASN A N 1
ATOM 1317 C CA . ASN A 1 180 ? 9.319 -29.339 -24.010 1.00 7.45 180 ASN A CA 1
ATOM 1318 C C . ASN A 1 180 ? 9.100 -30.454 -25.005 1.00 7.65 180 ASN A C 1
ATOM 1319 O O . ASN A 1 180 ? 10.009 -31.244 -25.263 1.00 10.12 180 ASN A O 1
ATOM 1324 N N . HIS A 1 181 ? 7.926 -30.550 -25.625 1.00 8.42 181 HIS A N 1
ATOM 1325 C CA . HIS A 1 181 ? 7.700 -31.623 -26.618 1.00 8.02 181 HIS A CA 1
ATOM 1326 C C . HIS A 1 181 ? 8.488 -31.364 -27.890 1.00 8.77 181 HIS A C 1
ATOM 1327 O O . HIS A 1 181 ? 8.468 -30.227 -28.398 1.00 9.57 181 HIS A O 1
ATOM 1334 N N . PRO A 1 182 ? 9.207 -32.334 -28.458 1.00 9.22 182 PRO A N 1
ATOM 1335 C CA . PRO A 1 182 ? 9.966 -32.092 -29.683 1.00 10.03 182 PRO A CA 1
ATOM 1336 C C . PRO A 1 182 ? 9.217 -31.528 -30.881 1.00 8.71 182 PRO A C 1
ATOM 1337 O O . PRO A 1 182 ? 9.876 -30.942 -31.745 1.00 9.97 182 PRO A O 1
ATOM 1341 N N . TRP A 1 183 ? 7.903 -31.739 -30.979 1.00 8.38 183 TRP A N 1
ATOM 1342 C CA . TRP A 1 183 ? 7.157 -31.394 -32.173 1.00 7.95 183 TRP A CA 1
ATOM 1343 C C . TRP A 1 183 ? 6.210 -30.208 -31.991 1.00 8.40 183 TRP A C 1
ATOM 1344 O O . TRP A 1 183 ? 5.368 -29.941 -32.878 1.00 9.08 183 TRP A O 1
ATOM 1355 N N . LEU A 1 184 ? 6.346 -29.493 -30.876 1.00 8.77 184 LEU A N 1
ATOM 1356 C CA . LEU A 1 184 ? 5.628 -28.225 -30.704 1.00 8.51 184 LEU A CA 1
ATOM 1357 C C . LEU A 1 184 ? 6.626 -27.089 -30.587 1.00 8.93 184 LEU A C 1
ATOM 1358 O O . LEU A 1 184 ? 7.442 -27.078 -29.669 1.00 11.32 184 LEU A O 1
ATOM 1363 N N . PRO A 1 185 ? 6.609 -26.123 -31.508 1.00 9.22 185 PRO A N 1
ATOM 1364 C CA . PRO A 1 185 ? 7.541 -24.998 -31.484 1.00 9.68 185 PRO A CA 1
ATOM 1365 C C . PRO A 1 185 ? 7.004 -23.958 -30.494 1.00 11.18 185 PRO A C 1
ATOM 1366 O O . PRO A 1 185 ? 5.954 -23.419 -30.708 1.00 16.61 185 PRO A O 1
ATOM 1370 N N . THR A 1 186 ? 7.758 -23.759 -29.434 1.00 13.37 186 THR A N 1
ATOM 1371 C CA . THR A 1 186 ? 7.252 -22.780 -28.463 1.00 13.21 186 THR A CA 1
ATOM 1372 C C . THR A 1 186 ? 8.317 -21.708 -28.284 1.00 15.17 186 THR A C 1
ATOM 1373 O O . THR A 1 186 ? 8.199 -21.028 -27.262 1.00 19.43 186 THR A O 1
ATOM 1377 N N . ALA A 1 187 ? 9.229 -21.578 -29.229 1.00 16.97 187 ALA A N 1
ATOM 1378 C CA . ALA A 1 187 ? 10.256 -20.552 -29.390 1.00 21.17 187 ALA A CA 1
ATOM 1379 C C . ALA A 1 187 ? 10.607 -20.398 -30.877 1.00 20.71 187 ALA A C 1
ATOM 1380 O O . ALA A 1 187 ? 10.433 -21.368 -31.631 1.00 23.61 187 ALA A O 1
ATOM 1382 N N . GLY A 1 188 ? 11.087 -19.217 -31.307 1.00 23.01 188 GLY A N 1
ATOM 1383 C CA . GLY A 1 188 ? 11.466 -18.967 -32.685 1.00 24.09 188 GLY A CA 1
ATOM 1384 C C . GLY A 1 188 ? 10.327 -18.483 -33.555 1.00 25.16 188 GLY A C 1
ATOM 1385 O O . GLY A 1 188 ? 9.261 -18.144 -33.013 1.00 21.47 188 GLY A O 1
ATOM 1386 N N . PRO A 1 189 ? 10.414 -18.424 -34.878 1.00 26.56 189 PRO A N 1
ATOM 1387 C CA . PRO A 1 189 ? 9.400 -17.692 -35.645 1.00 26.13 189 PRO A CA 1
ATOM 1388 C C . PRO A 1 189 ? 8.100 -18.459 -35.905 1.00 24.70 189 PRO A C 1
ATOM 1389 O O . PRO A 1 189 ? 7.099 -17.920 -36.398 1.00 32.67 189 PRO A O 1
ATOM 1393 N N . ASP A 1 190 ? 8.053 -19.738 -35.577 1.00 20.35 190 ASP A N 1
ATOM 1394 C CA . ASP A 1 190 ? 6.843 -20.539 -35.689 1.00 16.63 190 ASP A CA 1
ATOM 1395 C C . ASP A 1 190 ? 6.224 -20.826 -34.330 1.00 16.09 190 ASP A C 1
ATOM 1396 O O . ASP A 1 190 ? 5.396 -21.718 -34.175 1.00 16.04 190 ASP A O 1
ATOM 1401 N N . ALA A 1 191 ? 6.631 -20.077 -33.297 1.00 16.87 191 ALA A N 1
ATOM 1402 C CA . ALA A 1 191 ? 6.277 -20.434 -31.925 1.00 15.45 191 ALA A CA 1
ATOM 1403 C C . ALA A 1 191 ? 4.800 -20.273 -31.572 1.00 16.88 191 ALA A C 1
ATOM 1404 O O . ALA A 1 191 ? 4.035 -19.460 -32.083 1.00 20.55 191 ALA A O 1
ATOM 1406 N N . ILE A 1 192 ? 4.447 -21.113 -30.622 1.00 12.79 192 ILE A N 1
ATOM 1407 C CA . ILE A 1 192 ? 3.180 -21.117 -29.929 1.00 12.33 192 ILE A CA 1
ATOM 1408 C C . ILE A 1 192 ? 3.374 -20.556 -28.529 1.00 10.89 192 ILE A C 1
ATOM 1409 O O . ILE A 1 192 ? 4.406 -20.784 -27.908 1.00 14.19 192 ILE A O 1
ATOM 1414 N N . THR A 1 193 ? 2.405 -19.830 -27.987 1.00 10.96 193 THR A N 1
ATOM 1415 C CA . THR A 1 193 ? 2.449 -19.404 -26.596 1.00 11.84 193 THR A CA 1
ATOM 1416 C C . THR A 1 193 ? 1.362 -20.127 -25.804 1.00 10.68 193 THR A C 1
ATOM 1417 O O . THR A 1 193 ? 0.375 -20.543 -26.415 1.00 10.53 193 THR A O 1
ATOM 1421 N N . VAL A 1 194 ? 1.496 -20.290 -24.500 1.00 10.33 194 VAL A N 1
ATOM 1422 C CA . VAL A 1 194 ? 0.519 -21.095 -23.732 1.00 9.95 194 VAL A CA 1
ATOM 1423 C C . VAL A 1 194 ? 0.365 -20.500 -22.340 1.00 8.25 194 VAL A C 1
ATOM 1424 O O . VAL A 1 194 ? 1.339 -20.011 -21.739 1.00 11.87 194 VAL A O 1
ATOM 1428 N N . ARG A 1 195 ? -0.866 -20.547 -21.819 1.00 7.94 195 ARG A N 1
ATOM 1429 C CA . ARG A 1 195 ? -1.204 -20.137 -20.462 1.00 7.67 195 ARG A CA 1
ATOM 1430 C C . ARG A 1 195 ? -2.181 -21.164 -19.892 1.00 7.24 195 ARG A C 1
ATOM 1431 O O . ARG A 1 195 ? -2.902 -21.809 -20.665 1.00 8.79 195 ARG A O 1
ATOM 1439 N N . GLY A 1 196 ? -2.173 -21.290 -18.578 1.00 6.84 196 GLY A N 1
ATOM 1440 C CA . GLY A 1 196 ? -3.028 -22.293 -17.911 1.00 8.34 196 GLY A CA 1
ATOM 1441 C C . GLY A 1 196 ? -3.883 -21.682 -16.809 1.00 6.83 196 GLY A C 1
ATOM 1442 O O . GLY A 1 196 ? -3.476 -20.732 -16.123 1.00 7.85 196 GLY A O 1
ATOM 1443 N N . PHE A 1 197 ? -5.085 -22.217 -16.672 1.00 6.80 197 PHE A N 1
ATOM 1444 C CA . PHE A 1 197 ? -6.098 -21.695 -15.764 1.00 6.85 197 PHE A CA 1
ATOM 1445 C C . PHE A 1 197 ? -6.847 -22.816 -15.050 1.00 6.58 197 PHE A C 1
ATOM 1446 O O . PHE A 1 197 ? -6.886 -23.956 -15.531 1.00 7.36 197 PHE A O 1
ATOM 1454 N N . ILE A 1 198 ? -7.477 -22.412 -13.924 1.00 7.26 198 ILE A N 1
ATOM 1455 C CA . ILE A 1 198 ? -8.465 -23.252 -13.252 1.00 6.42 198 ILE A CA 1
ATOM 1456 C C . ILE A 1 198 ? -9.787 -22.516 -13.315 1.00 6.83 198 ILE A C 1
ATOM 1457 O O . ILE A 1 198 ? -9.896 -21.351 -12.897 1.00 7.44 198 ILE A O 1
ATOM 1462 N N . TYR A 1 199 ? -10.814 -23.179 -13.840 1.00 6.54 199 TYR A N 1
ATOM 1463 C CA . TYR A 1 199 ? -12.177 -22.685 -13.899 1.00 6.37 199 TYR A CA 1
ATOM 1464 C C . TYR A 1 199 ? -12.912 -23.109 -12.632 1.00 7.57 199 TYR A C 1
ATOM 1465 O O . TYR A 1 199 ? -12.967 -24.322 -12.348 1.00 7.77 199 TYR A O 1
ATOM 1474 N N . ASP A 1 200 ? -13.472 -22.157 -11.891 1.00 7.77 200 ASP A N 1
ATOM 1475 C CA . ASP A 1 200 ? -14.304 -22.480 -10.729 1.00 7.61 200 ASP A CA 1
ATOM 1476 C C . ASP A 1 200 ? -15.712 -22.795 -11.210 1.00 8.41 200 ASP A C 1
ATOM 1477 O O . ASP A 1 200 ? -16.424 -21.901 -11.666 1.00 8.58 200 ASP A O 1
ATOM 1482 N N . VAL A 1 201 ? -16.133 -24.061 -11.105 1.00 8.26 201 VAL A N 1
ATOM 1483 C CA . VAL A 1 201 ? -17.444 -24.407 -11.681 1.00 7.83 201 VAL A CA 1
ATOM 1484 C C . VAL A 1 201 ? -18.601 -23.735 -10.947 1.00 7.64 201 VAL A C 1
ATOM 1485 O O . VAL A 1 201 ? -19.701 -23.556 -11.505 1.00 8.04 201 VAL A O 1
ATOM 1489 N N . ASP A 1 202 ? -18.386 -23.402 -9.679 1.00 7.81 202 ASP A N 1
ATOM 1490 C CA . ASP A 1 202 ? -19.481 -22.832 -8.871 1.00 8.36 202 ASP A CA 1
ATOM 1491 C C . ASP A 1 202 ? -19.624 -21.331 -9.084 1.00 9.46 202 ASP A C 1
ATOM 1492 O O . ASP A 1 202 ? -20.739 -20.821 -9.101 1.00 11.73 202 ASP A O 1
ATOM 1497 N N . THR A 1 203 ? -18.524 -20.591 -9.241 1.00 9.63 203 THR A N 1
ATOM 1498 C CA . THR A 1 203 ? -18.579 -19.153 -9.431 1.00 9.02 203 THR A CA 1
ATOM 1499 C C . THR A 1 203 ? -18.590 -18.793 -10.918 1.00 8.83 203 THR A C 1
ATOM 1500 O O . THR A 1 203 ? -19.010 -17.704 -11.258 1.00 10.16 203 THR A O 1
ATOM 1504 N N . GLY A 1 204 ? -18.103 -19.645 -11.791 1.00 8.40 204 GLY A N 1
ATOM 1505 C CA . GLY A 1 204 ? -17.959 -19.369 -13.203 1.00 7.78 204 GLY A CA 1
ATOM 1506 C C . GLY A 1 204 ? -16.696 -18.625 -13.534 1.00 7.18 204 GLY A C 1
ATOM 1507 O O . GLY A 1 204 ? -16.536 -18.289 -14.741 1.00 8.55 204 GLY A O 1
ATOM 1508 N N . ARG A 1 205 ? -15.798 -18.362 -12.586 1.00 7.67 205 ARG A N 1
ATOM 1509 C CA . ARG A 1 205 ? -14.624 -17.534 -12.847 1.00 7.41 205 ARG A CA 1
ATOM 1510 C C . ARG A 1 205 ? -13.331 -18.344 -12.984 1.00 7.59 205 ARG A C 1
ATOM 1511 O O . ARG A 1 205 ? -13.076 -19.281 -12.221 1.00 8.21 205 ARG A O 1
ATOM 1519 N N . LEU A 1 206 ? -12.536 -17.937 -13.970 1.00 7.83 206 LEU A N 1
ATOM 1520 C CA . LEU A 1 206 ? -11.180 -18.479 -14.137 1.00 7.58 206 LEU A CA 1
ATOM 1521 C C . LEU A 1 206 ? -10.162 -17.819 -13.215 1.00 7.35 206 LEU A C 1
ATOM 1522 O O . LEU A 1 206 ? -10.303 -16.626 -12.877 1.00 9.25 206 LEU A O 1
ATOM 1527 N N . GLU A 1 207 ? -9.133 -18.585 -12.845 1.00 7.81 207 GLU A N 1
ATOM 1528 C CA . GLU A 1 207 ? -7.985 -18.041 -12.120 1.00 6.92 207 GLU A CA 1
ATOM 1529 C C . GLU A 1 207 ? -6.756 -18.607 -12.806 1.00 7.56 207 GLU A C 1
ATOM 1530 O O . GLU A 1 207 ? -6.679 -19.776 -13.240 1.00 9.36 207 GLU A O 1
ATOM 1536 N N . GLU A 1 208 ? -5.726 -17.789 -12.969 1.00 8.31 208 GLU A N 1
ATOM 1537 C CA . GLU A 1 208 ? -4.545 -18.243 -13.710 1.00 8.27 208 GLU A CA 1
ATOM 1538 C C . GLU A 1 208 ? -3.562 -19.005 -12.845 1.00 7.51 208 GLU A C 1
ATOM 1539 O O . GLU A 1 208 ? -3.310 -18.687 -11.665 1.00 11.39 208 GLU A O 1
ATOM 1545 N N . VAL A 1 209 ? -2.935 -20.032 -13.419 1.00 7.58 209 VAL A N 1
ATOM 1546 C CA . VAL A 1 209 ? -1.907 -20.815 -12.744 1.00 8.00 209 VAL A CA 1
ATOM 1547 C C . VAL A 1 209 ? -0.497 -20.294 -13.055 1.00 7.41 209 VAL A C 1
ATOM 1548 O O . VAL A 1 209 ? -0.215 -20.013 -14.209 1.00 9.79 209 VAL A O 1
ATOM 1552 N N . SER A 1 210 ? 0.300 -20.146 -12.004 1.00 9.14 210 SER A N 1
ATOM 1553 C CA . SER A 1 210 ? 1.683 -19.701 -12.149 1.00 11.34 210 SER A CA 1
ATOM 1554 C C . SER A 1 210 ? 2.541 -20.737 -12.876 1.00 11.10 210 SER A C 1
ATOM 1555 O O . SER A 1 210 ? 2.347 -21.953 -12.782 1.00 11.46 210 SER A O 1
ATOM 1558 N N . TYR A 1 211 ? 3.514 -20.241 -13.637 1.00 11.60 211 TYR A N 1
ATOM 1559 C CA . TYR A 1 211 ? 4.446 -21.136 -14.339 1.00 11.34 211 TYR A CA 1
ATOM 1560 C C . TYR A 1 211 ? 5.757 -20.397 -14.549 1.00 11.45 211 TYR A C 1
ATOM 1561 O O . TYR A 1 211 ? 5.689 -19.250 -14.971 1.00 12.40 211 TYR A O 1
ATOM 1570 N N . PRO A 1 212 ? 6.905 -21.025 -14.341 1.00 10.70 212 PRO A N 1
ATOM 1571 C CA . PRO A 1 212 ? 7.127 -22.354 -13.747 1.00 11.20 212 PRO A CA 1
ATOM 1572 C C . PRO A 1 212 ? 6.640 -22.499 -12.301 1.00 12.53 212 PRO A C 1
ATOM 1573 O O . PRO A 1 212 ? 6.343 -21.521 -11.635 1.00 13.72 212 PRO A O 1
ATOM 1577 N N . GLY A 1 213 ? 6.544 -23.746 -11.850 1.00 13.06 213 GLY A N 1
ATOM 1578 C CA . GLY A 1 213 ? 6.098 -24.040 -10.496 1.00 13.65 213 GLY A CA 1
ATOM 1579 C C . GLY A 1 213 ? 6.100 -25.555 -10.323 1.00 14.28 213 GLY A C 1
ATOM 1580 O O . GLY A 1 213 ? 6.470 -26.294 -11.245 1.00 18.87 213 GLY A O 1
ATOM 1581 N N . PRO A 1 214 ? 5.724 -26.089 -9.174 1.00 17.07 214 PRO A N 1
ATOM 1582 C CA . PRO A 1 214 ? 5.685 -27.552 -8.923 1.00 18.59 214 PRO A CA 1
ATOM 1583 C C . PRO A 1 214 ? 4.672 -28.314 -9.769 1.00 18.16 214 PRO A C 1
ATOM 1584 O O . PRO A 1 214 ? 3.599 -27.741 -10.067 1.00 18.30 214 PRO A O 1
ATOM 1588 N N . MET A 1 215 ? 5.001 -29.564 -10.145 1.00 17.76 215 MET A N 1
ATOM 1589 C CA . MET A 1 215 ? 4.311 -30.245 -11.243 1.00 19.90 215 MET A CA 1
ATOM 1590 C C . MET A 1 215 ? 3.671 -31.580 -10.874 1.00 18.59 215 MET A C 1
ATOM 1591 O O . MET A 1 215 ? 3.313 -32.401 -11.750 1.00 20.48 215 MET A O 1
ATOM 1596 N N . GLY A 1 216 ? 3.524 -31.812 -9.571 1.00 16.46 216 GLY A N 1
ATOM 1597 C CA . GLY A 1 216 ? 2.691 -32.869 -9.051 1.00 19.63 216 GLY A CA 1
ATOM 1598 C C . GLY A 1 216 ? 3.222 -33.590 -7.837 1.00 22.75 216 GLY A C 1
ATOM 1599 O O . GLY A 1 216 ? 4.450 -33.858 -7.803 1.00 29.71 216 GLY A O 1
#

Foldseek 3Di:
DQVLLQVQLVCVLVPHWQEDPDDPPDADPQQQQLEEEQEEPPPLDPPCTNSNNYPRHYHYHYYQQSFQDPVVVVVVLCNPVPRNRFEYEYEGAPLGQLQADAFVLVQCLQCPDVVSQVVVCVQPVDNRHHVNHHDCPPVGPCRFPDDHDRRSDDDDPVVVVSSLLSQLQRVVCQVPPPSAACDDDSHHYYWYWYQYSVSSHIDTRDPPDHRD

Radius of gyration: 18.24 Å; Cα contacts (8 Å, |Δi|>4): 401; chains: 1; bounding box: 38×49×43 Å

CATH classification: 3.40.1050.10

B-factor: mean 11.58, std 5.88, range [5.31, 40.26]

Secondary structure (DSSP, 8-state):
-HHHHHHHHHHHHTT------S---S--SS-TT-EEEEEE--TT--HHHHHTPPTTSEEEEEETT----HHHHHHHHIIIIIT---EEEEEEETT-GGGS--HHHHHHHHHT-HHHHHHHHHHHSS------S--S-SS---PPSS----TTPPP-HHHHHHHHHHHHHHHHHHHH-TTS--SSTT--EEEEEEE-TTT--EEEPPSS----

Solvent-accessible surface area: 10913 Å² total; per-residue (Å²): 79,6,98,54,0,45,78,22,1,113,60,60,33,70,71,104,70,43,31,121,130,50,164,62,33,198,85,100,122,82,8,85,54,90,0,0,0,0,0,6,125,23,105,99,4,62,0,50,44,0,2,2,0,50,63,30,25,18,43,54,20,86,26,37,0,0,11,12,39,158,65,0,12,139,28,2,36,66,3,17,89,130,27,79,3,66,20,4,0,0,0,2,0,2,52,2,27,11,1,12,49,51,45,71,49,38,52,27,0,60,82,36,73,72,64,5,51,138,95,13,17,130,51,55,75,152,83,29,110,24,58,52,143,81,80,92,79,78,87,46,45,70,26,5,131,40,115,71,36,100,87,65,17,94,84,53,133,76,8,29,76,36,2,6,8,8,0,15,53,3,4,20,60,0,61,108,54,120,175,9,30,36,85,56,154,74,32,4,90,24,75,0,2,3,6,10,22,95,78,8,109,16,64,91,12,70,80,116,26,90,85,59

Nearest PDB structures (foldseek):
  3vqj-assembly1_A  TM=1.004E+00  e=2.710E-49  Thiobacillus thioparus
  4yf5-assembly1_A  TM=7.780E-01  e=1.100E-16  Mycobacterium tuberculosis CDC1551
  3las-assembly1_B  TM=7.917E-01  e=4.805E-15  Streptococcus mutans
  3teo-assembly1_E  TM=6.384E-01  e=9.169E-12  Acidianus sp. A1-3
  2a5v-assembly1_A  TM=6.120E-01  e=3.753E-10  Mycobacterium tuberculosis H37Rv